Protein AF-A0A966QAL6-F1 (afdb_monomer)

Solvent-accessible surface area (backbone atoms only — not comparable to full-atom values): 12734 Å² total; per-residue (Å²): 108,75,92,36,92,92,51,83,54,100,54,48,65,58,54,42,50,53,53,29,51,51,53,40,50,50,29,51,74,72,75,37,77,49,41,65,70,56,57,40,62,84,68,78,72,94,70,77,60,52,48,69,56,71,49,71,35,80,56,74,73,48,44,88,76,55,81,67,37,60,52,39,38,13,40,34,54,53,75,80,69,52,53,100,78,60,71,93,71,73,46,59,45,38,38,37,36,40,37,37,97,60,35,35,38,39,34,41,34,48,83,54,86,80,58,49,29,40,38,39,44,29,56,34,69,32,31,28,37,40,36,42,34,59,50,92,99,47,67,46,73,46,41,25,42,28,93,78,48,62,64,68,45,81,49,93,71,85,52,47,69,29,69,51,89,31,48,30,37,40,31,48,39,66,76,46,58,60,86,58,74,47,43,56,35,28,31,34,38,37,29,24,44,98,90,38,82,78,46,57,42,49,84,67,40,51,39,66,45,66,46,70,42,93,70,66,87,73,73,88,78,78,132

Secondary structure (DSSP, 8-state):
-TTSTT---TTHHHHHHHHHHHHHHHHHHTT-PPPGGGGS-SS------SBPP-S---PPTTS---TTTTTT-EEEETTTT--TT--S--SEEEEEEEE-SSEEEEEEEESS---SEEEEEEEESS-EEEEEEEETTEEEEEEEE-SSSSS-EEE----EEEEESEEEEEEEGGGGT--STT-EEEEEEEEEETTEEEEEESSSS-EEEE---GGGGSSS---

pLDDT: mean 80.18, std 15.55, range [29.47, 96.69]

Nearest PDB structures (foldseek):
  8g04-assembly1_B  TM=4.720E-01  e=1.910E-01  Homo sapiens
  8g04-assembly1_C  TM=4.605E-01  e=1.997E+00  Homo sapiens
  8vu5-assembly1_C  TM=4.140E-01  e=8.807E-01  Mus musculus
  8u18-assembly1_B  TM=4.084E-01  e=2.624E+00  Mus musculus
  8u18-assembly1_A  TM=4.510E-01  e=4.288E+00  Mus musculus

Radius of gyration: 17.9 Å; Cα contacts (8 Å, |Δi|>4): 432; chains: 1; bounding box: 43×47×50 Å

Sequence (223 aa):
WWYGPDFQTDSDLIFDGLFRGRLQNVYRRLGVTPPAGLSVPICSSEVQLGVLPTRAIEPRLGGTPSFLDWAGAGRYEAWRDQGAMAQGDRRVKNIYYGYGEKDFYFRLDSKELIGDEVIVDFHLPSPVRLRIIREGEGWRVNLEKSKDGVAYEQVDCAAEVAEGKGLQVQLPFSSLGWRREGGEVSFLVRVVRGGAEVERYPERGLIEFSGPVRALDMKNWYI

Structure (mmCIF, N/CA/C/O backbone):
data_AF-A0A966QAL6-F1
#
_entry.id   AF-A0A966QAL6-F1
#
loop_
_atom_site.group_PDB
_atom_site.id
_atom_site.type_symbol
_atom_site.label_atom_id
_atom_site.label_alt_id
_atom_site.label_comp_id
_atom_site.label_asym_id
_atom_site.label_entity_id
_atom_site.label_seq_id
_atom_site.pdbx_PDB_ins_code
_atom_site.Cartn_x
_atom_site.Cartn_y
_atom_site.Cartn_z
_atom_site.occupancy
_atom_site.B_iso_or_equiv
_atom_site.auth_seq_id
_atom_site.auth_comp_id
_atom_site.auth_asym_id
_atom_site.auth_atom_id
_atom_site.pdbx_PDB_model_num
ATOM 1 N N . TRP A 1 1 ? 3.424 -16.930 -29.476 1.00 55.22 1 TRP A N 1
ATOM 2 C CA . TRP A 1 1 ? 2.568 -16.673 -28.292 1.00 55.22 1 TRP A CA 1
ATOM 3 C C . TRP A 1 1 ? 2.205 -15.196 -28.314 1.00 55.22 1 TRP A C 1
ATOM 5 O O . TRP A 1 1 ? 3.000 -14.438 -28.845 1.00 55.22 1 TRP A O 1
ATOM 15 N N . TRP A 1 2 ? 1.035 -14.795 -27.808 1.00 59.22 2 TRP A N 1
ATOM 16 C CA . TRP A 1 2 ? 0.575 -13.396 -27.843 1.00 59.22 2 TRP A CA 1
ATOM 17 C C . TRP A 1 2 ? 1.542 -12.422 -27.144 1.00 59.22 2 TRP A C 1
ATOM 19 O O . TRP A 1 2 ? 1.725 -11.315 -27.612 1.00 59.22 2 TRP A O 1
ATOM 29 N N . TYR A 1 3 ? 2.244 -12.863 -26.094 1.00 62.59 3 TYR A N 1
ATOM 30 C CA . TYR A 1 3 ? 3.319 -12.092 -25.444 1.00 62.59 3 TYR A CA 1
ATOM 31 C C . TYR A 1 3 ? 4.692 -12.231 -26.135 1.00 62.59 3 TYR A C 1
ATOM 33 O O . TYR A 1 3 ? 5.728 -11.934 -25.546 1.00 62.59 3 TYR A O 1
ATOM 41 N N . GLY A 1 4 ? 4.727 -12.772 -27.353 1.00 54.12 4 GLY A N 1
ATOM 42 C CA . GLY A 1 4 ? 5.948 -12.897 -28.142 1.00 54.12 4 GLY A CA 1
ATOM 43 C C . GLY A 1 4 ? 6.331 -11.563 -28.791 1.00 54.12 4 GLY A C 1
ATOM 44 O O . GLY A 1 4 ? 5.447 -10.759 -29.081 1.00 54.12 4 GLY A O 1
ATOM 45 N N . PRO A 1 5 ? 7.625 -11.341 -29.072 1.00 55.34 5 PRO A N 1
ATOM 46 C CA . PRO A 1 5 ? 8.120 -10.085 -29.643 1.00 55.34 5 PRO A CA 1
ATOM 47 C C . PRO A 1 5 ? 7.502 -9.746 -31.011 1.00 55.34 5 PRO A C 1
ATOM 49 O O . PRO A 1 5 ? 7.443 -8.579 -31.377 1.00 55.34 5 PRO A O 1
ATOM 52 N N . ASP A 1 6 ? 6.991 -10.747 -31.732 1.00 56.84 6 ASP A N 1
ATOM 53 C CA . ASP A 1 6 ? 6.405 -10.592 -33.069 1.00 56.84 6 ASP A CA 1
ATOM 54 C C . ASP A 1 6 ? 4.927 -10.140 -33.069 1.00 56.84 6 ASP A C 1
ATOM 56 O O . ASP A 1 6 ? 4.344 -9.966 -34.138 1.00 56.84 6 ASP A O 1
ATOM 60 N N . PHE A 1 7 ? 4.293 -9.983 -31.898 1.00 53.66 7 PHE A N 1
ATOM 61 C CA . PHE A 1 7 ? 2.846 -9.740 -31.770 1.00 53.66 7 PHE A CA 1
ATOM 62 C C . PHE A 1 7 ? 2.506 -8.514 -30.910 1.00 53.66 7 PHE A C 1
ATOM 64 O O . PHE A 1 7 ? 1.581 -8.570 -30.106 1.00 53.66 7 PHE A O 1
ATOM 71 N N . GLN A 1 8 ? 3.235 -7.408 -31.088 1.00 54.19 8 GLN A N 1
ATOM 72 C CA . GLN A 1 8 ? 2.888 -6.140 -30.442 1.00 54.19 8 GLN A CA 1
ATOM 73 C C . GLN A 1 8 ? 1.795 -5.401 -31.221 1.00 54.19 8 GLN A C 1
ATOM 75 O O . GLN A 1 8 ? 1.953 -5.106 -32.408 1.00 54.19 8 GLN A O 1
ATOM 80 N N . THR A 1 9 ? 0.682 -5.099 -30.559 1.00 62.41 9 THR A N 1
ATOM 81 C CA . THR A 1 9 ? -0.445 -4.348 -31.124 1.00 62.41 9 THR A CA 1
ATOM 82 C C . THR A 1 9 ? -0.917 -3.252 -30.170 1.00 62.41 9 THR A C 1
ATOM 84 O O . THR A 1 9 ? -0.793 -3.365 -28.952 1.00 62.41 9 THR A O 1
ATOM 87 N N . ASP A 1 10 ? -1.584 -2.223 -30.698 1.00 57.62 10 ASP A N 1
ATOM 88 C CA . ASP A 1 10 ? -2.186 -1.148 -29.884 1.00 57.62 10 ASP A CA 1
ATOM 89 C C . ASP A 1 10 ? -3.228 -1.657 -28.863 1.00 57.62 10 ASP A C 1
ATOM 91 O O . ASP A 1 10 ? -3.648 -0.937 -27.958 1.00 57.62 10 ASP A O 1
ATOM 95 N N . SER A 1 11 ? -3.674 -2.910 -29.004 1.00 66.75 11 SER A N 1
ATOM 96 C CA . SER A 1 11 ? -4.666 -3.551 -28.137 1.00 66.75 11 SER A CA 1
ATOM 97 C C . SER A 1 11 ? -4.061 -4.455 -27.059 1.00 66.75 11 SER A C 1
ATOM 99 O O . SER A 1 11 ? -4.815 -5.062 -26.294 1.00 66.75 11 SER A O 1
ATOM 101 N N . ASP A 1 12 ? -2.734 -4.549 -26.949 1.00 70.56 12 ASP 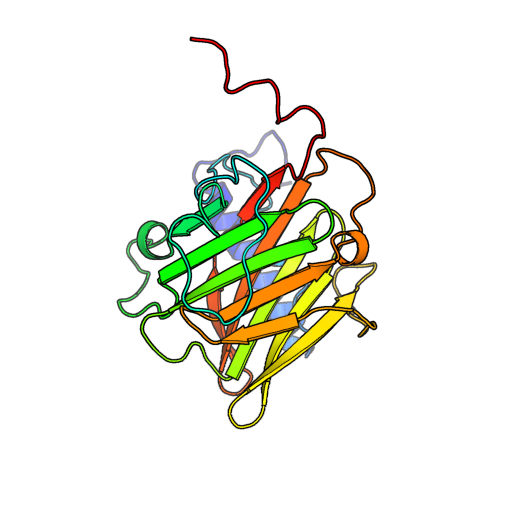A N 1
ATOM 102 C CA . ASP A 1 12 ? -2.061 -5.493 -26.047 1.00 70.56 12 ASP A CA 1
ATOM 103 C C . ASP A 1 12 ? -2.489 -5.329 -24.590 1.00 70.56 12 ASP A C 1
ATOM 105 O O . ASP A 1 12 ? -2.769 -6.318 -23.918 1.00 70.56 12 ASP A O 1
ATOM 109 N N . LEU A 1 13 ? -2.652 -4.088 -24.121 1.00 70.31 13 LEU A N 1
ATOM 110 C CA . LEU A 1 13 ? -3.123 -3.797 -22.763 1.00 70.31 13 LEU A CA 1
ATOM 111 C C . LEU A 1 13 ? -4.564 -4.271 -22.514 1.00 70.31 13 LEU A C 1
ATOM 113 O O . LEU A 1 13 ? -4.905 -4.677 -21.399 1.00 70.31 13 LEU A O 1
ATOM 117 N N . ILE A 1 14 ? -5.426 -4.226 -23.536 1.00 71.81 14 ILE A N 1
ATOM 118 C CA . ILE A 1 14 ? -6.814 -4.698 -23.438 1.00 71.81 14 ILE A CA 1
ATOM 119 C C . ILE A 1 14 ? -6.825 -6.224 -23.356 1.00 71.81 14 ILE A C 1
ATOM 121 O O . ILE A 1 14 ? -7.472 -6.791 -22.472 1.00 71.81 14 ILE A O 1
ATOM 125 N N . PHE A 1 15 ? -6.095 -6.892 -24.249 1.00 77.94 15 PHE A N 1
ATOM 126 C CA . PHE A 1 15 ? -6.014 -8.351 -24.268 1.00 77.94 15 PHE A CA 1
ATOM 127 C C . PHE A 1 15 ? -5.353 -8.909 -23.012 1.00 77.94 15 PHE A C 1
ATOM 129 O O . PHE A 1 15 ? -5.864 -9.867 -22.428 1.00 77.94 15 PHE A O 1
ATOM 136 N N . ASP A 1 16 ? -4.288 -8.266 -22.548 1.00 81.19 16 ASP A N 1
ATOM 137 C CA . ASP A 1 16 ? -3.632 -8.577 -21.289 1.00 81.19 16 ASP A CA 1
ATOM 138 C C . ASP A 1 16 ? -4.603 -8.460 -20.100 1.00 81.19 16 ASP A C 1
ATOM 140 O O . ASP A 1 16 ? -4.739 -9.393 -19.304 1.00 81.19 16 ASP A O 1
ATOM 144 N N . GLY A 1 17 ? -5.362 -7.361 -20.020 1.00 79.94 17 GLY A N 1
ATOM 145 C CA . GLY A 1 17 ? -6.395 -7.178 -19.000 1.00 79.94 17 GLY A CA 1
ATOM 146 C C . GLY A 1 17 ? -7.476 -8.262 -19.032 1.00 79.94 17 GLY A C 1
ATOM 147 O O . GLY A 1 17 ? -7.846 -8.799 -17.985 1.00 79.94 17 GLY A O 1
ATOM 148 N N . LEU A 1 18 ? -7.958 -8.636 -20.223 1.00 83.75 18 LEU A N 1
ATOM 149 C CA . LEU A 1 18 ? -8.952 -9.702 -20.391 1.00 83.75 18 LEU A CA 1
ATOM 150 C C . LEU A 1 18 ? -8.407 -11.071 -19.973 1.00 83.75 18 LEU A C 1
ATOM 152 O O . LEU A 1 18 ? -9.101 -11.828 -19.289 1.00 83.75 18 LEU A O 1
ATOM 156 N N . PHE A 1 19 ? -7.178 -11.396 -20.369 1.00 86.19 19 PHE A N 1
ATOM 157 C CA . PHE A 1 19 ? -6.518 -12.648 -20.015 1.00 86.19 19 PHE A CA 1
ATOM 158 C C . PHE A 1 19 ? -6.362 -12.776 -18.499 1.00 86.19 19 PHE A C 1
ATOM 160 O O . PHE A 1 19 ? -6.827 -13.745 -17.891 1.00 86.19 19 PHE A O 1
ATOM 167 N N . ARG A 1 20 ? -5.797 -11.745 -17.872 1.00 89.38 20 ARG A N 1
ATOM 168 C CA . ARG A 1 20 ? -5.616 -11.686 -16.424 1.00 89.38 20 ARG A CA 1
ATOM 169 C C . ARG A 1 20 ? -6.937 -11.720 -15.664 1.00 89.38 20 ARG A C 1
ATOM 171 O O . ARG A 1 20 ? -7.061 -12.470 -14.699 1.00 89.38 20 ARG A O 1
ATOM 178 N N . GLY A 1 21 ? -7.954 -10.993 -16.129 1.00 85.88 21 GLY A N 1
ATOM 179 C CA . GLY A 1 21 ? -9.296 -11.019 -15.541 1.00 85.88 21 GLY A CA 1
ATOM 180 C C . GLY A 1 21 ? -9.928 -12.415 -15.565 1.00 85.88 21 GLY A C 1
ATOM 181 O O . GLY A 1 21 ? -10.544 -12.837 -14.584 1.00 85.88 21 GLY A O 1
ATOM 182 N N . ARG A 1 22 ? -9.723 -13.185 -16.644 1.00 89.50 22 ARG A N 1
ATOM 183 C CA . ARG A 1 22 ? -10.159 -14.590 -16.712 1.00 89.50 22 ARG A CA 1
ATOM 184 C C . ARG A 1 22 ? -9.441 -15.456 -15.683 1.00 89.50 22 ARG A C 1
ATOM 186 O O . ARG A 1 22 ? -10.117 -16.208 -14.986 1.00 89.50 22 ARG A O 1
ATOM 193 N N . LEU A 1 23 ? -8.121 -15.321 -15.542 1.00 89.19 23 LEU A N 1
ATOM 194 C CA . LEU A 1 23 ? -7.363 -16.055 -14.524 1.00 89.19 23 LEU A CA 1
ATOM 195 C C . LEU A 1 23 ? -7.858 -15.720 -13.116 1.00 89.19 23 LEU A C 1
ATOM 197 O O . LEU A 1 23 ? -8.181 -16.631 -12.359 1.00 89.19 23 LEU A O 1
ATOM 201 N N . GLN A 1 24 ? -8.028 -14.436 -12.787 1.00 86.75 24 GLN A N 1
ATOM 202 C CA . GLN A 1 24 ? -8.586 -14.033 -11.493 1.00 86.75 24 GLN A CA 1
ATOM 203 C C . GLN A 1 24 ? -9.958 -14.672 -11.237 1.00 86.75 24 GLN A C 1
ATOM 205 O O . GLN A 1 24 ? -10.222 -15.160 -10.141 1.00 86.75 24 GLN A O 1
ATOM 210 N N . ASN A 1 25 ? -10.830 -14.720 -12.247 1.00 88.00 25 ASN A N 1
ATOM 211 C CA . ASN A 1 25 ? -12.142 -15.352 -12.118 1.00 88.00 25 ASN A CA 1
ATOM 212 C C . ASN A 1 25 ? -12.060 -16.867 -11.885 1.00 88.00 25 ASN A C 1
ATOM 214 O O . ASN A 1 25 ? -12.907 -17.399 -11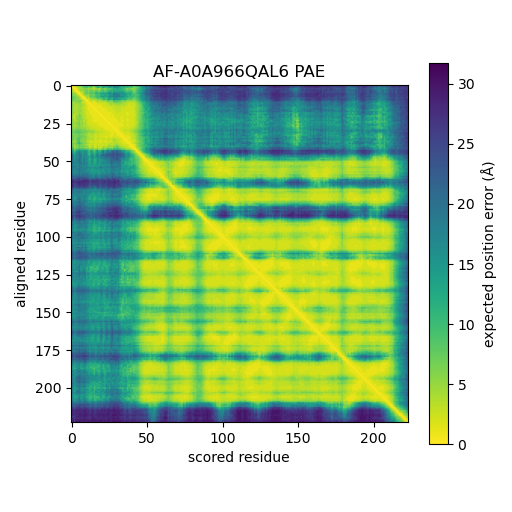.170 1.00 88.00 25 ASN A O 1
ATOM 218 N N . VAL A 1 26 ? -11.055 -17.558 -12.433 1.00 92.19 26 VAL A N 1
ATOM 219 C CA . VAL A 1 26 ? -10.804 -18.976 -12.127 1.00 92.19 26 VAL A CA 1
ATOM 220 C C . VAL A 1 26 ? -10.455 -19.146 -10.648 1.00 92.19 26 VAL A C 1
ATOM 222 O O . VAL A 1 26 ? -11.108 -19.941 -9.979 1.00 92.19 26 VAL A O 1
ATOM 225 N N . TYR A 1 27 ? -9.519 -18.356 -10.108 1.00 89.69 27 TYR A N 1
ATOM 226 C CA . TYR A 1 27 ? -9.174 -18.401 -8.677 1.00 89.69 27 TYR A CA 1
ATOM 227 C C . TYR A 1 27 ? -10.392 -18.134 -7.784 1.00 89.69 27 TYR A C 1
ATOM 229 O O . TYR A 1 27 ? -10.690 -18.936 -6.900 1.00 89.69 27 TYR A O 1
ATOM 237 N N . ARG A 1 28 ? -11.168 -17.079 -8.084 1.00 87.50 28 ARG A N 1
ATOM 238 C CA . ARG A 1 28 ? 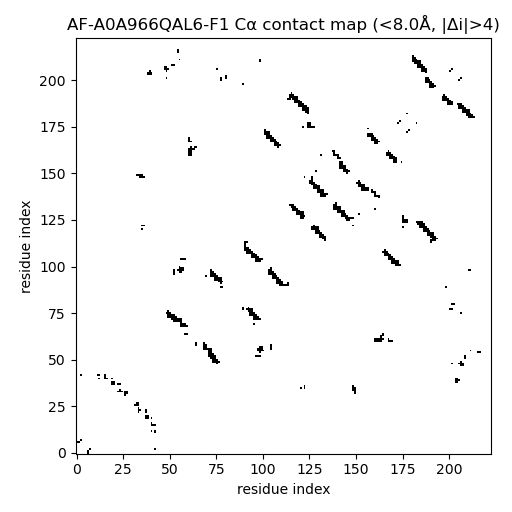-12.400 -16.758 -7.340 1.00 87.50 28 ARG A CA 1
ATOM 239 C C . ARG A 1 28 ? -13.406 -17.913 -7.365 1.00 87.50 28 ARG A C 1
ATOM 241 O O . ARG A 1 28 ? -14.001 -18.215 -6.337 1.00 87.50 28 ARG A O 1
ATOM 248 N N . ARG A 1 29 ? -13.584 -18.585 -8.511 1.00 90.31 29 ARG A N 1
ATOM 249 C CA . ARG A 1 29 ? -14.471 -19.761 -8.636 1.00 90.31 29 ARG A CA 1
ATOM 250 C C . ARG A 1 29 ? -13.980 -20.973 -7.848 1.00 90.31 29 ARG A C 1
ATOM 252 O O . ARG A 1 29 ? -14.803 -21.780 -7.433 1.00 90.31 29 ARG A O 1
ATOM 259 N N . LEU A 1 30 ? -12.673 -21.091 -7.638 1.00 90.25 30 LEU A N 1
ATOM 260 C CA . LEU A 1 30 ? -12.070 -22.112 -6.780 1.00 90.25 30 LEU A CA 1
ATOM 261 C C . LEU A 1 30 ? -12.121 -21.740 -5.287 1.00 90.25 30 LEU A C 1
ATOM 263 O O . LEU A 1 30 ? -11.618 -22.496 -4.463 1.00 90.25 30 LEU A O 1
ATOM 267 N N . GLY A 1 31 ? -12.708 -20.592 -4.926 1.00 83.12 31 GLY A N 1
ATOM 268 C CA . GLY A 1 31 ? -12.762 -20.110 -3.544 1.00 83.12 31 GLY A CA 1
ATOM 269 C C . GLY A 1 31 ? -11.421 -19.592 -3.018 1.00 83.12 31 GLY A C 1
ATOM 270 O O . GLY A 1 31 ? -11.266 -19.418 -1.814 1.00 83.12 31 GLY A O 1
ATOM 271 N N . VAL A 1 32 ? -10.451 -19.345 -3.903 1.00 84.25 32 VAL A N 1
ATOM 272 C CA . VAL A 1 32 ? -9.114 -18.862 -3.546 1.00 84.25 32 VAL A CA 1
ATOM 273 C C . VAL A 1 32 ? -8.979 -17.401 -3.964 1.00 84.25 32 VAL A C 1
ATOM 275 O O . VAL A 1 32 ? -9.382 -17.010 -5.063 1.00 84.25 32 VAL A O 1
ATOM 278 N N . THR A 1 33 ? -8.388 -16.576 -3.102 1.00 76.94 33 THR A N 1
ATOM 279 C CA . THR A 1 33 ? -8.049 -15.192 -3.452 1.00 76.94 33 THR A CA 1
ATOM 280 C C . THR A 1 33 ? -7.076 -15.193 -4.635 1.00 76.94 33 THR A C 1
ATOM 282 O O . THR A 1 33 ? -6.027 -15.832 -4.542 1.00 76.94 33 THR A O 1
ATOM 285 N N . PRO A 1 34 ? -7.380 -14.497 -5.747 1.00 81.88 34 PRO A N 1
ATOM 286 C CA . PRO A 1 34 ? -6.465 -14.422 -6.877 1.00 81.88 34 PRO A CA 1
ATOM 287 C C . PRO A 1 34 ? -5.077 -13.919 -6.459 1.00 81.88 34 PRO A C 1
ATOM 289 O O . PRO A 1 34 ? -5.004 -12.960 -5.682 1.00 81.88 34 PRO A O 1
ATOM 292 N N . PRO A 1 35 ? -3.989 -14.499 -6.999 1.00 80.88 35 PRO A N 1
ATOM 293 C CA . PRO A 1 35 ? -2.646 -13.980 -6.792 1.00 80.88 35 PRO A CA 1
ATOM 294 C C . PRO A 1 35 ? -2.590 -12.509 -7.195 1.00 80.88 35 PRO A C 1
ATOM 296 O O . PRO A 1 35 ? -3.062 -12.136 -8.276 1.00 80.88 35 PRO A O 1
ATOM 299 N N . ALA A 1 36 ? -2.005 -11.669 -6.341 1.00 72.12 36 ALA A N 1
ATOM 300 C CA . ALA A 1 36 ? -2.023 -10.222 -6.537 1.00 72.12 36 ALA A CA 1
ATOM 301 C C . ALA A 1 36 ? -1.364 -9.811 -7.873 1.00 72.12 36 ALA A C 1
ATOM 303 O O . ALA A 1 36 ? -1.881 -8.926 -8.565 1.00 72.12 36 ALA A O 1
ATOM 304 N N . GLY A 1 37 ? -0.343 -10.567 -8.306 1.00 74.50 37 GLY A N 1
ATOM 305 C CA . GLY A 1 37 ? 0.357 -10.394 -9.583 1.00 74.50 37 GLY A CA 1
ATOM 306 C C . GLY A 1 37 ? -0.540 -10.482 -10.823 1.00 74.50 37 GLY A C 1
ATOM 307 O O . GLY A 1 37 ? -0.264 -9.822 -11.817 1.00 74.50 37 GLY A O 1
ATOM 308 N N . LEU A 1 38 ? -1.684 -11.179 -10.764 1.00 81.44 38 LEU A N 1
ATOM 309 C CA . LEU A 1 38 ? -2.659 -11.175 -11.867 1.00 81.44 38 LEU A CA 1
ATOM 310 C C . LEU A 1 38 ? -3.321 -9.811 -12.073 1.00 81.44 38 LEU A C 1
ATOM 312 O O . LEU A 1 38 ? -4.071 -9.608 -13.022 1.00 81.44 38 LEU A O 1
ATOM 316 N N . SER A 1 39 ? -3.119 -8.861 -11.178 1.00 74.12 39 SER A N 1
ATOM 317 C CA . SER A 1 39 ? -3.662 -7.517 -11.333 1.00 74.12 39 SER A CA 1
ATOM 318 C C . SER A 1 39 ? -2.700 -6.562 -12.045 1.00 74.12 39 SER A C 1
ATOM 320 O O . SER A 1 39 ? -3.097 -5.453 -12.403 1.00 74.12 39 SER A O 1
ATOM 322 N N . VAL A 1 40 ? -1.467 -7.007 -12.279 1.00 71.94 40 VAL A N 1
ATOM 323 C CA . VAL A 1 40 ? -0.392 -6.249 -12.920 1.00 71.94 40 VAL A CA 1
ATOM 324 C C . VAL A 1 40 ? -0.385 -6.572 -14.410 1.00 71.94 40 VAL A C 1
ATOM 326 O O . VAL A 1 40 ? -0.417 -7.757 -14.749 1.00 71.94 40 VAL A O 1
ATOM 329 N N . PRO A 1 41 ? -0.384 -5.572 -15.308 1.00 69.50 41 PRO A N 1
ATOM 330 C CA . PRO A 1 41 ? -0.235 -5.834 -16.727 1.00 69.50 41 PRO A CA 1
ATOM 331 C C . PRO A 1 41 ? 1.053 -6.587 -17.043 1.00 69.50 41 PRO A C 1
ATOM 333 O O . PRO A 1 41 ? 2.107 -6.237 -16.524 1.00 69.50 41 PRO A O 1
ATOM 336 N N . ILE A 1 42 ? 0.974 -7.611 -17.895 1.00 72.44 42 ILE A N 1
ATOM 337 C CA . ILE A 1 42 ? 2.170 -8.338 -18.349 1.00 72.44 42 ILE A CA 1
ATOM 338 C C . ILE A 1 42 ? 2.908 -7.515 -19.416 1.00 72.44 42 ILE A C 1
ATOM 340 O O . ILE A 1 42 ? 4.135 -7.506 -19.452 1.00 72.44 42 ILE A O 1
ATOM 344 N N . CYS A 1 43 ? 2.169 -6.781 -20.253 1.00 63.09 43 CYS A N 1
ATOM 345 C CA . CYS A 1 43 ? 2.729 -5.786 -21.164 1.00 63.09 43 CYS A CA 1
ATOM 346 C C . CYS A 1 43 ? 2.860 -4.448 -20.418 1.00 63.09 43 CYS A C 1
ATOM 348 O O . CYS A 1 43 ? 1.854 -3.791 -20.148 1.00 63.09 43 CYS A O 1
ATOM 350 N N . SER A 1 44 ? 4.079 -4.044 -20.059 1.00 53.84 44 SER A N 1
ATOM 351 C CA . SER A 1 44 ? 4.335 -2.758 -19.406 1.00 53.84 44 SER A CA 1
ATOM 352 C C . SER A 1 44 ? 4.343 -1.625 -20.434 1.00 53.84 44 SER A C 1
ATOM 354 O O . SER A 1 44 ? 5.266 -1.518 -21.237 1.00 53.84 44 SER A O 1
ATOM 356 N N . SER A 1 45 ? 3.352 -0.737 -20.392 1.00 45.53 45 SER A N 1
ATOM 357 C CA . SER A 1 45 ? 3.589 0.647 -20.809 1.00 45.53 45 SER A CA 1
ATOM 358 C C . SER A 1 45 ? 4.297 1.352 -19.650 1.00 45.53 45 SER A C 1
ATOM 360 O O . SER A 1 45 ? 3.772 1.298 -18.539 1.00 45.53 45 SER A O 1
ATOM 362 N N . GLU A 1 46 ? 5.444 1.995 -19.891 1.00 50.09 46 GLU A N 1
ATOM 363 C CA . GLU A 1 46 ? 6.244 2.784 -18.926 1.00 50.09 46 GLU A CA 1
ATOM 364 C C . GLU A 1 46 ? 5.502 4.041 -18.415 1.00 50.09 46 GLU A C 1
ATOM 366 O O . GLU A 1 46 ? 6.006 5.162 -18.451 1.00 50.09 46 GLU A O 1
ATOM 371 N N . VAL A 1 47 ? 4.255 3.906 -17.971 1.00 56.97 47 VAL A N 1
ATOM 372 C CA . VAL A 1 47 ? 3.512 5.014 -17.381 1.00 56.97 47 VAL A CA 1
ATOM 373 C C . VAL A 1 47 ? 3.804 5.003 -15.893 1.00 56.97 47 VAL A C 1
ATOM 375 O O . VAL A 1 47 ? 3.275 4.185 -15.148 1.00 56.97 47 VAL A O 1
ATOM 378 N N . GLN A 1 48 ? 4.662 5.920 -15.462 1.00 64.50 48 GLN A N 1
ATOM 379 C CA . GLN A 1 48 ? 4.941 6.134 -14.051 1.00 64.50 48 GLN A CA 1
ATOM 380 C C . GLN A 1 48 ? 3.672 6.585 -13.313 1.00 64.50 48 GLN A C 1
ATOM 382 O O . GLN A 1 48 ? 3.145 7.678 -13.541 1.00 64.50 48 GLN A O 1
ATOM 387 N N . LEU A 1 49 ? 3.173 5.729 -12.418 1.00 74.00 49 LEU A N 1
ATOM 388 C CA . LEU A 1 49 ? 1.936 5.965 -11.676 1.00 74.00 49 LEU A CA 1
ATOM 389 C C . LEU A 1 49 ? 2.214 6.757 -10.391 1.00 74.00 49 LEU A C 1
ATOM 391 O O . LEU A 1 49 ? 2.531 6.208 -9.337 1.00 74.00 49 LEU A O 1
ATOM 395 N N . GLY A 1 50 ? 2.037 8.077 -10.478 1.00 80.94 50 GLY A N 1
ATOM 396 C CA . GLY A 1 50 ? 2.184 9.009 -9.358 1.00 80.94 50 GLY A CA 1
ATOM 397 C C . GLY A 1 50 ? 3.542 9.713 -9.305 1.00 80.94 50 GLY A C 1
ATOM 398 O O . GLY A 1 50 ? 4.391 9.565 -10.177 1.00 80.94 50 GLY A O 1
ATOM 399 N N . VAL A 1 51 ? 3.720 10.539 -8.277 1.00 88.12 51 VAL A N 1
ATOM 400 C CA . VAL A 1 51 ? 4.962 11.259 -7.973 1.00 88.12 51 VAL A CA 1
ATOM 401 C C . VAL A 1 51 ? 5.836 10.378 -7.088 1.00 88.12 51 VAL A C 1
ATOM 403 O O . VAL A 1 51 ? 5.343 9.848 -6.093 1.00 88.12 51 VAL A O 1
ATOM 406 N N . LEU A 1 52 ? 7.120 10.257 -7.422 1.00 88.75 52 LEU A N 1
ATOM 407 C CA . LEU A 1 52 ? 8.076 9.474 -6.642 1.00 88.75 52 LEU A CA 1
ATOM 408 C C . LEU A 1 52 ? 8.493 10.162 -5.330 1.00 88.75 52 LEU A C 1
ATOM 410 O O . LEU A 1 52 ? 8.524 11.395 -5.274 1.00 88.75 52 LEU A O 1
ATOM 414 N N . PRO A 1 53 ? 8.881 9.389 -4.298 1.00 88.94 53 PRO A N 1
ATOM 415 C CA . PRO A 1 53 ? 9.583 9.926 -3.139 1.00 88.94 53 PRO A CA 1
ATOM 416 C C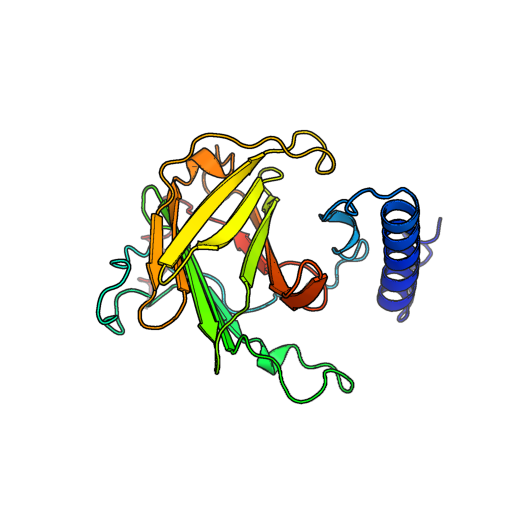 . PRO A 1 53 ? 10.911 10.567 -3.560 1.00 88.94 53 PRO A C 1
ATOM 418 O O . PRO A 1 53 ? 11.645 10.006 -4.372 1.00 88.94 53 PRO A O 1
ATOM 421 N N . THR A 1 54 ? 11.229 11.735 -3.005 1.00 87.69 54 THR A N 1
ATOM 422 C CA . THR A 1 54 ? 12.431 12.512 -3.363 1.00 87.69 54 THR A CA 1
ATOM 423 C C . THR A 1 54 ? 13.479 12.574 -2.258 1.00 87.69 54 THR A C 1
ATOM 425 O O . THR A 1 54 ? 14.626 12.922 -2.531 1.00 87.69 54 THR A O 1
ATOM 428 N N . ARG A 1 55 ? 13.104 12.255 -1.016 1.00 85.56 55 ARG A N 1
ATOM 429 C CA . ARG A 1 55 ? 13.996 12.195 0.150 1.00 85.56 55 ARG A CA 1
ATOM 430 C C . ARG A 1 55 ? 13.408 11.288 1.227 1.00 85.56 55 ARG A C 1
ATOM 432 O O . ARG A 1 55 ? 12.227 10.944 1.166 1.00 85.56 55 ARG A O 1
ATOM 439 N N . ALA A 1 56 ? 14.221 10.958 2.227 1.00 87.44 56 ALA A N 1
ATOM 440 C CA . ALA A 1 56 ? 13.737 10.258 3.405 1.00 87.44 56 ALA A CA 1
ATOM 441 C C . ALA A 1 56 ? 12.736 11.116 4.207 1.00 87.44 56 ALA A C 1
ATOM 443 O O . ALA A 1 56 ? 12.852 12.347 4.262 1.00 87.44 56 ALA A O 1
ATOM 444 N N . ILE A 1 57 ? 11.756 10.457 4.822 1.00 89.62 57 ILE A N 1
ATOM 445 C CA . ILE A 1 57 ? 10.714 11.060 5.658 1.00 89.62 57 ILE A CA 1
ATOM 446 C C . ILE A 1 57 ? 10.625 10.338 7.005 1.00 89.62 57 ILE A C 1
ATOM 448 O O . ILE A 1 57 ? 10.796 9.126 7.066 1.00 89.62 57 ILE A O 1
ATOM 452 N N . GLU A 1 58 ? 10.310 11.080 8.066 1.00 90.00 58 GLU A N 1
ATOM 453 C CA . GLU A 1 58 ? 10.052 10.534 9.408 1.00 90.00 58 GLU A CA 1
ATOM 454 C C . GLU A 1 58 ? 8.815 11.209 10.023 1.00 90.00 58 GLU A C 1
ATOM 456 O O . GLU A 1 58 ? 8.921 12.026 10.946 1.00 90.00 58 GLU A O 1
ATOM 461 N N . PRO A 1 59 ? 7.618 10.958 9.462 1.00 90.44 59 PRO A N 1
ATOM 462 C CA . PRO A 1 59 ? 6.397 11.560 9.965 1.00 90.44 59 PRO A CA 1
ATOM 463 C C . PRO A 1 59 ? 6.032 10.990 11.338 1.00 90.44 59 PRO A C 1
ATOM 465 O O . PRO A 1 59 ? 6.137 9.789 11.583 1.00 90.44 59 PRO A O 1
ATOM 468 N N . ARG A 1 60 ? 5.513 11.843 12.225 1.00 88.06 60 ARG A N 1
ATOM 469 C CA . ARG A 1 60 ? 4.887 11.385 13.472 1.00 88.06 60 ARG A CA 1
ATOM 470 C C . ARG A 1 60 ? 3.478 10.881 13.176 1.00 88.06 60 ARG A C 1
ATOM 472 O O . ARG A 1 60 ? 2.661 11.639 12.653 1.00 88.06 60 ARG A O 1
ATOM 479 N N . LEU A 1 61 ? 3.189 9.630 13.531 1.00 88.56 61 LEU A N 1
ATOM 480 C CA . LEU A 1 61 ? 1.856 9.055 13.360 1.00 88.56 61 LEU A CA 1
ATOM 481 C C . LEU A 1 61 ? 0.818 9.741 14.262 1.00 88.56 61 LEU A C 1
ATOM 483 O O . LEU A 1 61 ? 1.113 10.121 15.395 1.00 88.56 61 LEU A O 1
ATOM 487 N N . GLY A 1 62 ? -0.410 9.897 13.757 1.00 79.06 62 GLY A N 1
ATOM 488 C CA . GLY A 1 62 ? -1.602 10.269 14.541 1.00 79.06 62 GLY A CA 1
ATOM 489 C C . GLY A 1 62 ? -1.675 11.722 15.027 1.00 79.06 62 GLY A C 1
ATOM 490 O O . GLY A 1 62 ? -2.734 12.172 15.456 1.00 79.06 62 GLY A O 1
ATOM 491 N N . GLY A 1 63 ? -0.581 12.479 14.943 1.00 72.62 63 GLY A N 1
ATOM 492 C CA . GLY A 1 63 ? -0.547 13.893 15.314 1.00 72.62 63 GLY A CA 1
ATOM 493 C C . GLY A 1 63 ? -1.167 14.819 14.262 1.00 72.62 63 GLY A C 1
ATOM 494 O O . GLY A 1 63 ? -1.456 14.421 13.131 1.00 72.62 63 GLY A O 1
ATOM 495 N N . THR A 1 64 ? -1.322 16.100 14.620 1.00 66.75 64 THR A N 1
ATOM 496 C CA . THR A 1 64 ? -1.589 17.168 13.646 1.00 66.75 64 THR A CA 1
ATOM 497 C C . THR A 1 64 ? -0.423 17.203 12.657 1.00 66.75 64 THR A C 1
ATOM 499 O O . THR A 1 64 ? 0.681 17.566 13.065 1.00 66.75 64 THR A O 1
ATOM 502 N N . PRO A 1 65 ? -0.621 16.837 11.379 1.00 59.31 65 PRO A N 1
ATOM 503 C CA . PRO A 1 65 ? 0.488 16.735 10.449 1.00 59.31 65 PRO A CA 1
ATOM 504 C C . PRO A 1 65 ? 1.047 18.127 10.209 1.00 59.31 65 PRO A C 1
ATOM 506 O O . PRO A 1 65 ? 0.318 19.021 9.759 1.00 59.31 65 PRO A O 1
ATOM 509 N N . SER A 1 66 ? 2.339 18.309 10.453 1.00 63.16 66 SER A N 1
ATOM 510 C CA . SER A 1 66 ? 3.016 19.452 9.870 1.00 63.16 66 SER A CA 1
ATOM 511 C C . SER A 1 66 ? 3.087 19.216 8.356 1.00 63.16 66 SER A C 1
ATOM 513 O O . SER A 1 66 ? 3.225 18.083 7.886 1.00 63.16 66 SER A O 1
ATOM 515 N N . PHE A 1 67 ? 2.980 20.276 7.552 1.00 61.53 67 PHE A N 1
ATOM 516 C CA . PHE A 1 67 ? 3.186 20.162 6.102 1.00 61.53 67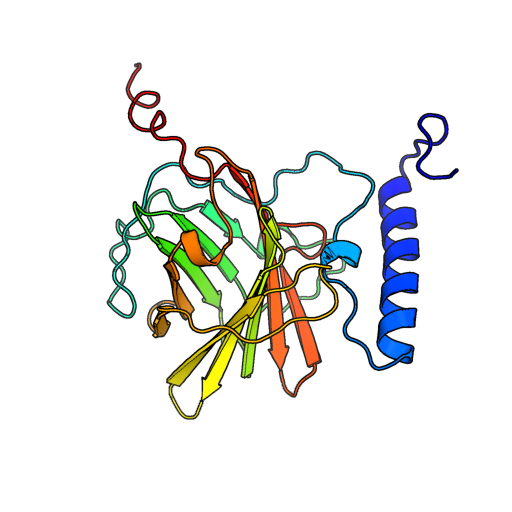 PHE A CA 1
ATOM 517 C C . PHE A 1 67 ? 4.551 19.524 5.762 1.00 61.53 67 PHE A C 1
ATOM 519 O O . PHE A 1 67 ? 4.697 18.890 4.719 1.00 61.53 67 PHE A O 1
ATOM 526 N N . LEU A 1 68 ? 5.531 19.655 6.662 1.00 70.38 68 LEU A N 1
ATOM 527 C CA . LEU A 1 68 ? 6.903 19.195 6.480 1.00 70.38 68 LEU A CA 1
ATOM 528 C C . LEU A 1 68 ? 7.072 17.684 6.688 1.00 70.38 68 LEU A C 1
ATOM 530 O O . LEU A 1 68 ? 7.979 17.106 6.090 1.00 70.38 68 LEU A O 1
ATOM 534 N N . ASP A 1 69 ? 6.195 17.040 7.464 1.00 82.81 69 ASP A N 1
ATOM 535 C CA . ASP A 1 69 ? 6.350 15.633 7.876 1.00 82.81 69 ASP A CA 1
ATOM 536 C C . ASP A 1 69 ? 6.303 14.668 6.682 1.00 82.81 69 ASP A C 1
ATOM 538 O O . ASP A 1 69 ? 6.989 13.652 6.650 1.00 82.81 69 ASP A O 1
ATOM 542 N N . TRP A 1 70 ? 5.508 15.020 5.670 1.00 89.44 70 TRP A N 1
ATOM 543 C CA . TRP A 1 70 ? 5.344 14.252 4.432 1.00 89.44 70 TRP A CA 1
ATOM 544 C C . TRP A 1 70 ? 5.959 14.962 3.220 1.00 89.44 70 TRP A C 1
ATOM 546 O O . TRP A 1 70 ? 5.732 14.559 2.078 1.00 89.44 70 TRP A O 1
ATOM 556 N N . ALA A 1 71 ? 6.712 16.045 3.433 1.00 87.94 71 ALA A N 1
ATOM 557 C CA . ALA A 1 71 ? 7.351 16.759 2.337 1.00 87.94 71 ALA A CA 1
ATOM 558 C C . ALA A 1 71 ? 8.446 15.876 1.725 1.00 87.94 71 ALA A C 1
ATOM 560 O O . ALA A 1 71 ? 9.377 15.476 2.416 1.00 87.94 71 ALA A O 1
ATOM 561 N N . GLY A 1 72 ? 8.349 15.587 0.428 1.00 87.81 72 GLY A N 1
ATOM 562 C CA . GLY A 1 72 ? 9.251 14.661 -0.265 1.00 87.81 72 GLY A CA 1
ATOM 563 C C . GLY A 1 72 ? 8.813 13.194 -0.240 1.00 87.81 72 GLY A C 1
ATOM 564 O O . GLY A 1 72 ? 9.500 12.356 -0.817 1.00 87.81 72 GLY A O 1
ATOM 565 N N . ALA A 1 73 ? 7.658 12.888 0.360 1.00 92.19 73 ALA A N 1
ATOM 566 C CA . ALA A 1 73 ? 6.983 11.615 0.145 1.00 92.19 73 ALA A CA 1
ATOM 567 C C . ALA A 1 73 ? 6.547 11.474 -1.321 1.00 92.19 73 ALA A C 1
ATOM 569 O O . ALA A 1 73 ? 6.173 12.456 -1.971 1.00 92.19 73 ALA A O 1
ATOM 570 N N . GLY A 1 74 ? 6.517 10.236 -1.801 1.00 93.25 74 GLY A N 1
ATOM 571 C CA . GLY A 1 74 ? 5.801 9.889 -3.014 1.00 93.25 74 GLY A CA 1
ATOM 572 C C . GLY A 1 74 ? 4.307 10.122 -2.827 1.00 93.25 74 GLY A C 1
ATOM 573 O O . GLY A 1 74 ? 3.775 10.060 -1.711 1.00 93.25 74 GLY A O 1
ATOM 574 N N . ARG A 1 75 ? 3.621 10.432 -3.924 1.00 93.69 75 ARG A N 1
ATOM 575 C CA . ARG A 1 75 ? 2.193 10.738 -3.915 1.00 93.69 75 ARG A CA 1
ATOM 576 C C . ARG A 1 75 ? 1.505 10.187 -5.145 1.00 93.69 75 ARG A C 1
ATOM 578 O O . ARG A 1 75 ? 1.803 10.577 -6.268 1.00 93.69 75 ARG A O 1
ATOM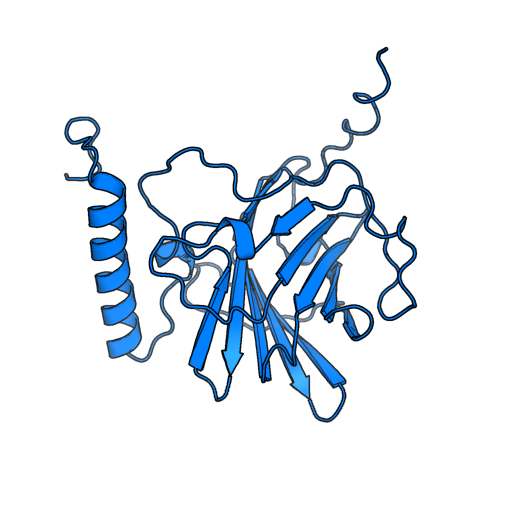 585 N N . TYR A 1 76 ? 0.497 9.371 -4.914 1.00 92.19 76 TYR A N 1
ATOM 586 C CA . TYR A 1 76 ? -0.442 8.935 -5.926 1.00 92.19 76 TYR A CA 1
ATOM 587 C C . TYR A 1 76 ? -1.778 9.661 -5.743 1.00 92.19 76 TYR A C 1
ATOM 589 O O . TYR A 1 76 ? -2.357 9.652 -4.656 1.00 92.19 76 TYR A O 1
ATOM 597 N N . GLU A 1 77 ? -2.258 10.314 -6.800 1.00 89.38 77 GLU A N 1
ATOM 598 C CA . GLU A 1 77 ? -3.509 11.075 -6.799 1.00 89.38 77 GLU A CA 1
ATOM 599 C C . GLU A 1 77 ? -4.597 10.277 -7.523 1.00 89.38 77 GLU A C 1
ATOM 601 O O . GLU A 1 77 ? -4.596 10.173 -8.749 1.00 89.38 77 GLU A O 1
ATOM 606 N N . ALA A 1 78 ? -5.559 9.744 -6.770 1.00 84.75 78 ALA A N 1
ATOM 607 C CA . ALA A 1 78 ? -6.575 8.824 -7.282 1.00 84.75 78 ALA A CA 1
ATOM 608 C C . ALA A 1 78 ? -7.498 9.431 -8.355 1.00 84.75 78 ALA A C 1
ATOM 610 O O . ALA A 1 78 ? -8.116 8.693 -9.123 1.00 84.75 78 ALA A O 1
ATOM 611 N N . TRP A 1 79 ? -7.599 10.765 -8.410 1.00 75.12 79 TRP A N 1
ATOM 612 C CA . TRP A 1 79 ? -8.392 11.486 -9.408 1.00 75.12 79 TRP A CA 1
ATOM 613 C C . TRP A 1 79 ? -7.742 11.509 -10.799 1.00 75.12 79 TRP A C 1
ATOM 615 O O . TRP A 1 79 ? -8.457 11.625 -11.788 1.00 75.12 79 TRP A O 1
ATOM 625 N N . ARG A 1 80 ? -6.408 11.385 -10.892 1.00 69.50 80 ARG A N 1
ATOM 626 C CA . ARG A 1 80 ? -5.683 11.392 -12.178 1.00 69.50 80 ARG A CA 1
ATOM 627 C C . ARG A 1 80 ? -5.801 10.075 -12.940 1.00 69.50 80 ARG A C 1
ATOM 629 O O . ARG A 1 80 ? -5.589 10.047 -14.142 1.00 69.50 80 ARG A O 1
ATOM 636 N N . ASP A 1 81 ? -6.151 9.012 -12.230 1.00 61.34 81 ASP A N 1
ATOM 637 C CA . ASP A 1 81 ? -6.330 7.651 -12.743 1.00 61.34 81 ASP A CA 1
ATOM 638 C C . ASP A 1 81 ? -7.790 7.367 -13.139 1.00 61.34 81 ASP A C 1
ATOM 640 O O . ASP A 1 81 ? -8.228 6.224 -13.204 1.00 61.34 81 ASP A O 1
ATOM 644 N N . GLN A 1 82 ? -8.591 8.413 -13.364 1.00 58.62 82 GLN A N 1
ATOM 645 C CA . GLN A 1 82 ? -9.958 8.250 -13.843 1.00 58.62 82 GLN A CA 1
ATOM 646 C C . GLN A 1 82 ? -9.945 8.016 -15.355 1.00 58.62 82 GLN A C 1
ATOM 648 O O . GLN A 1 82 ? -9.876 8.954 -16.149 1.00 58.62 82 GLN A O 1
ATOM 653 N N . GLY A 1 83 ? -10.048 6.752 -15.769 1.00 54.12 83 GLY A N 1
ATOM 654 C CA . GLY A 1 83 ? -10.517 6.447 -17.119 1.00 54.12 83 GLY A CA 1
ATOM 655 C C . GLY A 1 83 ? -11.927 7.018 -17.338 1.00 54.12 83 GLY A C 1
ATOM 656 O O . GLY A 1 83 ? -12.663 7.254 -16.383 1.00 54.12 83 GLY A O 1
ATOM 657 N N . ALA A 1 84 ? -12.353 7.186 -18.593 1.00 46.28 84 ALA A N 1
ATOM 658 C CA . ALA A 1 84 ? -13.661 7.768 -18.942 1.00 46.28 84 ALA A CA 1
ATOM 659 C C . ALA A 1 84 ? -14.891 7.048 -18.329 1.00 46.28 84 ALA A C 1
ATOM 661 O O . ALA A 1 84 ? -15.996 7.581 -18.374 1.00 46.28 84 ALA A O 1
ATOM 662 N N . MET A 1 85 ? -14.710 5.848 -17.757 1.00 46.78 85 MET A N 1
ATOM 663 C CA . MET A 1 85 ? -15.748 5.066 -17.071 1.00 46.78 85 MET A CA 1
ATOM 664 C C . MET A 1 85 ? -15.581 4.982 -15.542 1.00 46.78 85 MET A C 1
ATOM 666 O O . MET A 1 85 ? -16.406 4.344 -14.888 1.00 46.78 85 MET A O 1
ATOM 670 N N . ALA A 1 86 ? -14.545 5.591 -14.955 1.00 50.47 86 ALA A N 1
ATOM 671 C CA . ALA A 1 86 ? -14.329 5.589 -13.510 1.00 50.47 86 ALA A CA 1
ATOM 672 C C . ALA A 1 86 ? -15.354 6.521 -12.841 1.00 50.47 86 ALA A C 1
ATOM 674 O O . ALA A 1 86 ? -15.141 7.724 -12.691 1.00 50.47 86 ALA A O 1
ATOM 675 N N . GLN A 1 87 ? -16.514 5.953 -12.504 1.00 47.94 87 GLN A N 1
ATOM 676 C CA . GLN A 1 87 ? -17.630 6.630 -11.851 1.00 47.94 87 GLN A CA 1
ATOM 677 C C . GLN A 1 87 ? -17.174 7.430 -10.620 1.00 47.94 87 GLN A C 1
ATOM 679 O O . GLN A 1 87 ? -16.802 6.858 -9.602 1.00 47.94 87 GLN A O 1
ATOM 684 N N . GLY A 1 88 ? -17.265 8.756 -10.720 1.00 53.75 88 GLY A N 1
ATOM 685 C CA . GLY A 1 88 ? -17.996 9.664 -9.823 1.00 53.75 88 GLY A CA 1
ATOM 686 C C . GLY A 1 88 ? -17.664 9.764 -8.328 1.00 53.75 88 GLY A C 1
ATOM 687 O O . GLY A 1 88 ? -17.751 10.869 -7.800 1.00 53.75 88 GLY A O 1
ATOM 688 N N . ASP A 1 89 ? -17.292 8.690 -7.630 1.00 66.81 89 ASP A N 1
ATOM 689 C CA . ASP A 1 89 ? -17.325 8.663 -6.158 1.00 66.81 89 ASP A CA 1
ATOM 690 C C . ASP A 1 89 ? -16.214 7.815 -5.516 1.00 66.81 89 ASP A C 1
ATOM 692 O O . ASP A 1 89 ? -16.439 7.009 -4.617 1.00 66.81 89 ASP A O 1
ATOM 696 N N . ARG A 1 90 ? -14.975 7.998 -5.989 1.00 79.38 90 ARG A N 1
ATOM 697 C CA . ARG A 1 90 ? -13.787 7.431 -5.332 1.00 79.38 90 ARG A CA 1
ATOM 698 C C . ARG A 1 90 ? -13.588 8.043 -3.944 1.00 79.38 90 ARG A C 1
ATOM 700 O O . ARG A 1 90 ? -13.467 9.270 -3.815 1.00 79.38 90 ARG A O 1
ATOM 707 N N . ARG A 1 91 ? -13.482 7.192 -2.921 1.00 85.56 91 ARG A N 1
ATOM 708 C CA . ARG A 1 91 ? -13.304 7.590 -1.515 1.00 85.56 91 ARG A CA 1
ATOM 709 C C . ARG A 1 91 ? -11.885 8.040 -1.238 1.00 85.56 91 ARG A C 1
ATOM 711 O O . ARG A 1 91 ? -11.692 9.082 -0.602 1.00 85.56 91 ARG A O 1
ATOM 718 N N . VAL A 1 92 ? -10.904 7.279 -1.722 1.00 90.31 92 VAL A N 1
ATOM 719 C CA . VAL A 1 92 ? -9.485 7.629 -1.614 1.00 90.31 92 VAL A CA 1
ATOM 720 C C . VAL A 1 92 ? -9.182 8.808 -2.533 1.00 90.31 92 VAL A C 1
ATOM 722 O O . VAL A 1 92 ? -9.486 8.792 -3.724 1.00 90.31 92 VAL A O 1
ATOM 725 N N . LYS A 1 93 ? -8.568 9.849 -1.970 1.00 91.06 93 LYS A N 1
ATOM 726 C CA . LYS A 1 93 ? -8.090 11.035 -2.691 1.00 91.06 93 LYS A CA 1
ATOM 727 C C . LYS A 1 93 ? -6.619 10.901 -3.040 1.00 91.06 93 LYS A C 1
ATOM 729 O O . LYS A 1 93 ? -6.242 11.040 -4.202 1.00 91.06 93 LYS A O 1
ATOM 734 N N . ASN A 1 94 ? -5.805 10.654 -2.019 1.00 92.25 94 ASN A N 1
ATOM 735 C CA . ASN A 1 94 ? -4.358 10.616 -2.136 1.00 92.25 94 ASN A CA 1
ATOM 736 C C . ASN A 1 94 ? -3.812 9.420 -1.370 1.00 92.25 94 ASN A C 1
ATOM 738 O O . ASN A 1 94 ? -4.262 9.124 -0.264 1.00 92.25 94 ASN A O 1
ATOM 742 N N . ILE A 1 95 ? -2.792 8.800 -1.941 1.00 95.00 95 ILE A N 1
ATOM 743 C CA . ILE A 1 95 ? -1.944 7.835 -1.258 1.00 95.00 95 ILE A CA 1
ATOM 744 C C . ILE A 1 95 ? -0.557 8.458 -1.188 1.00 95.00 95 ILE A C 1
ATOM 746 O O . ILE A 1 95 ? 0.035 8.779 -2.217 1.00 95.00 95 ILE A O 1
ATOM 750 N N . TYR A 1 96 ? -0.054 8.650 0.021 1.00 94.75 96 TYR A N 1
ATOM 751 C CA . TYR A 1 96 ? 1.315 9.066 0.271 1.00 94.75 96 TYR A CA 1
ATOM 752 C C . TYR A 1 96 ? 2.119 7.864 0.723 1.00 94.75 96 TYR A C 1
ATOM 754 O O . TYR A 1 96 ? 1.640 7.034 1.496 1.00 94.75 96 TYR A O 1
ATOM 762 N N . TYR A 1 97 ? 3.346 7.780 0.242 1.00 94.00 97 TYR A N 1
ATOM 763 C CA . TYR A 1 97 ? 4.236 6.680 0.557 1.00 94.00 97 TYR A CA 1
ATOM 764 C C . TYR A 1 97 ? 5.672 7.174 0.584 1.00 94.00 97 TYR A C 1
ATOM 766 O O . TYR A 1 97 ? 6.047 8.098 -0.137 1.00 94.00 97 TYR A O 1
ATOM 774 N N . GLY A 1 98 ? 6.492 6.575 1.427 1.00 91.56 98 GLY A N 1
ATOM 775 C CA . GLY A 1 98 ? 7.883 6.966 1.531 1.00 91.56 98 GLY A CA 1
ATOM 776 C C . GLY A 1 98 ? 8.627 6.123 2.540 1.00 91.56 98 GLY A C 1
ATOM 777 O O . GLY A 1 98 ? 8.109 5.152 3.089 1.00 91.56 98 GLY A O 1
ATOM 778 N N . TYR A 1 99 ? 9.872 6.502 2.752 1.00 88.38 99 TYR A N 1
ATOM 779 C CA . TYR A 1 99 ? 10.810 5.740 3.547 1.00 88.38 99 TYR A CA 1
ATOM 780 C C . TYR A 1 99 ? 11.585 6.664 4.473 1.00 88.38 99 TYR A C 1
ATOM 782 O O . TYR A 1 99 ? 11.981 7.744 4.049 1.00 88.38 99 TYR A O 1
ATOM 790 N N . GLY A 1 100 ? 11.797 6.246 5.716 1.00 86.81 100 GLY A N 1
ATOM 791 C CA . GLY A 1 100 ? 12.805 6.820 6.606 1.00 86.81 100 GLY A CA 1
ATOM 792 C C . GLY A 1 100 ? 14.088 5.995 6.587 1.00 86.81 100 GLY A C 1
ATOM 793 O O . GLY A 1 100 ? 14.337 5.233 5.649 1.00 86.81 100 GLY A O 1
ATOM 794 N N . GLU A 1 101 ? 14.885 6.094 7.650 1.00 82.62 101 GLU A N 1
ATOM 795 C CA . GLU A 1 101 ? 16.089 5.265 7.799 1.00 82.62 101 GLU A CA 1
ATOM 796 C C . GLU A 1 101 ? 15.768 3.776 7.992 1.00 82.62 101 GLU A C 1
ATOM 798 O O . GLU A 1 101 ? 16.496 2.907 7.507 1.00 82.62 101 GLU A O 1
ATOM 803 N N . LYS A 1 102 ? 14.694 3.473 8.732 1.00 85.19 102 LYS A N 1
ATOM 804 C CA . LYS A 1 102 ? 14.354 2.104 9.163 1.00 85.19 102 LYS A CA 1
ATOM 805 C C . LYS A 1 102 ? 12.950 1.666 8.783 1.00 85.19 102 LYS A C 1
ATOM 807 O O . LYS A 1 102 ? 12.726 0.465 8.628 1.00 85.19 102 LYS A O 1
ATOM 812 N N . ASP A 1 103 ? 12.044 2.616 8.590 1.00 90.62 103 ASP A N 1
ATOM 813 C CA . ASP A 1 103 ? 10.618 2.345 8.473 1.00 90.62 103 ASP A CA 1
ATOM 814 C C . ASP A 1 103 ? 10.020 2.877 7.173 1.00 90.62 103 ASP A C 1
ATOM 816 O O . ASP A 1 103 ? 10.340 3.977 6.716 1.00 90.62 103 ASP A O 1
ATOM 820 N N . PHE A 1 104 ? 9.123 2.087 6.592 1.00 91.81 104 PHE A N 1
ATOM 821 C CA . PHE A 1 104 ? 8.233 2.511 5.525 1.00 91.81 104 PHE A CA 1
ATOM 822 C C . PHE A 1 104 ? 7.035 3.233 6.121 1.00 91.81 104 PHE A C 1
ATOM 824 O O . PHE A 1 104 ? 6.442 2.769 7.097 1.00 91.81 104 PHE A O 1
ATOM 831 N N . TYR A 1 105 ? 6.650 4.328 5.476 1.00 93.69 105 TYR A N 1
ATOM 832 C CA . TYR A 1 105 ? 5.507 5.132 5.870 1.00 93.69 105 TYR A CA 1
ATOM 833 C C . TYR A 1 105 ? 4.482 5.164 4.749 1.00 93.69 105 TYR A C 1
ATOM 835 O O . TYR A 1 105 ? 4.804 5.414 3.585 1.00 93.69 105 TYR A O 1
ATOM 843 N N . PHE A 1 106 ? 3.229 4.959 5.125 1.00 94.88 106 PHE A N 1
ATOM 844 C CA . PHE A 1 106 ? 2.080 4.979 4.238 1.00 94.88 106 PHE A CA 1
ATOM 845 C C . PHE A 1 106 ? 0.997 5.871 4.831 1.00 94.88 106 PHE A C 1
ATOM 847 O O . PHE A 1 106 ? 0.720 5.798 6.027 1.00 94.88 106 PHE A O 1
ATOM 854 N N . ARG A 1 107 ? 0.365 6.710 4.013 1.00 94.56 107 ARG A N 1
ATOM 855 C CA . ARG A 1 107 ? -0.822 7.466 4.414 1.00 94.56 107 ARG A CA 1
ATOM 856 C C . ARG A 1 107 ? -1.868 7.442 3.321 1.00 94.56 107 ARG A C 1
ATOM 858 O O . ARG A 1 107 ? -1.579 7.750 2.168 1.00 94.56 107 ARG A O 1
ATOM 865 N N . LEU A 1 108 ? -3.100 7.160 3.714 1.00 94.50 108 LEU A N 1
ATOM 866 C CA . LEU A 1 108 ? -4.264 7.207 2.848 1.00 94.50 108 LEU A CA 1
ATOM 867 C C . LEU A 1 108 ? -5.176 8.354 3.281 1.00 94.50 108 LEU A C 1
ATOM 869 O O . LEU A 1 108 ? -5.724 8.347 4.384 1.00 94.50 108 LEU A O 1
ATOM 873 N N . ASP A 1 109 ? -5.351 9.329 2.394 1.00 92.75 109 ASP A N 1
ATOM 874 C CA . ASP A 1 109 ? -6.298 10.424 2.581 1.00 92.75 109 ASP A CA 1
ATOM 875 C C . ASP A 1 109 ? -7.599 10.087 1.847 1.00 92.75 109 ASP A C 1
ATOM 877 O O . ASP A 1 109 ? -7.587 9.828 0.639 1.00 92.75 109 ASP A O 1
ATOM 881 N N . SER A 1 110 ? -8.735 10.172 2.536 1.00 88.56 110 SER A N 1
ATOM 882 C CA . SER A 1 110 ? -10.063 9.933 1.965 1.00 88.56 110 SER A CA 1
ATOM 883 C C . SER A 1 110 ? -11.025 11.102 2.195 1.00 88.56 110 SER A C 1
ATOM 885 O O . SER A 1 110 ? -10.781 11.993 3.009 1.00 88.56 110 SER A O 1
ATOM 887 N N . LYS A 1 111 ? -12.111 11.157 1.412 1.00 80.12 111 LYS A N 1
ATOM 888 C CA . LYS A 1 111 ? -13.224 12.112 1.617 1.00 80.12 111 LYS A CA 1
ATOM 889 C C . LYS A 1 111 ? -14.125 11.714 2.780 1.00 80.12 111 LYS A C 1
ATOM 891 O O . LYS A 1 111 ? -14.608 12.579 3.499 1.00 80.12 111 LYS A O 1
ATOM 896 N N . GLU A 1 112 ? -14.357 10.417 2.898 1.00 78.56 112 GLU A N 1
ATOM 897 C CA . GLU A 1 112 ? -15.262 9.786 3.849 1.00 78.56 112 GLU A CA 1
ATOM 898 C C . GLU A 1 112 ? -14.524 8.654 4.572 1.00 78.56 112 GLU A C 1
ATOM 900 O O . GLU A 1 112 ? -13.339 8.412 4.321 1.00 78.56 112 GLU A O 1
ATOM 905 N N . LEU A 1 113 ? -15.235 7.917 5.426 1.00 78.19 113 LEU A N 1
ATOM 906 C CA . LEU A 1 113 ? -14.737 6.663 5.983 1.00 78.19 113 LEU A CA 1
ATOM 907 C C . LEU A 1 113 ? -14.273 5.732 4.853 1.00 78.19 113 LEU A C 1
ATOM 909 O O . LEU A 1 113 ? -15.005 5.498 3.883 1.00 78.19 113 LEU A O 1
ATOM 913 N N . ILE A 1 114 ? -13.039 5.240 4.991 1.00 80.25 114 ILE A N 1
ATOM 914 C CA . ILE A 1 114 ? -12.343 4.460 3.964 1.00 80.25 114 ILE A CA 1
ATOM 915 C C . ILE A 1 114 ? -13.046 3.116 3.751 1.00 80.25 114 ILE A C 1
ATOM 917 O O . ILE A 1 114 ? -13.261 2.714 2.618 1.00 80.25 114 ILE A O 1
ATOM 921 N N . GLY A 1 115 ? -13.474 2.459 4.826 1.00 82.31 115 GLY A N 1
ATOM 922 C CA . GLY A 1 115 ? -14.108 1.146 4.789 1.00 82.31 115 GLY A CA 1
ATOM 923 C C . GLY A 1 115 ? -13.869 0.397 6.093 1.00 82.31 115 GLY A C 1
ATOM 924 O O . GLY A 1 115 ? -13.485 1.004 7.095 1.00 82.31 115 GLY A O 1
ATOM 925 N N . ASP A 1 116 ? -14.080 -0.916 6.056 1.00 90.69 116 ASP A N 1
ATOM 926 C CA . ASP A 1 116 ? -13.823 -1.799 7.201 1.00 90.69 116 ASP A CA 1
ATOM 927 C C . ASP A 1 116 ? -12.377 -2.315 7.181 1.00 90.69 116 ASP A C 1
ATOM 929 O O . ASP A 1 116 ? -11.827 -2.697 8.213 1.00 90.69 116 ASP A O 1
ATOM 933 N N . GLU A 1 117 ? -11.743 -2.315 6.005 1.00 95.31 117 GLU A N 1
ATOM 934 C CA . GLU A 1 117 ? -10.380 -2.792 5.827 1.00 95.31 117 GLU A CA 1
ATOM 935 C C . GLU A 1 117 ? -9.677 -2.114 4.636 1.00 95.31 117 GLU A C 1
ATOM 937 O O . GLU A 1 117 ? -10.259 -1.900 3.571 1.00 95.31 117 GLU A O 1
ATOM 942 N N . VAL A 1 118 ? -8.391 -1.810 4.811 1.00 96.12 118 VAL A N 1
ATOM 943 C CA . VAL A 1 118 ? -7.468 -1.388 3.752 1.00 96.12 118 VAL A CA 1
ATOM 944 C C . VAL A 1 118 ? -6.363 -2.425 3.632 1.00 96.12 118 VAL A C 1
ATOM 946 O O . VAL A 1 118 ? -5.728 -2.779 4.623 1.00 96.12 118 VAL A O 1
ATOM 949 N N . ILE A 1 119 ? -6.103 -2.896 2.417 1.00 96.44 119 ILE A N 1
ATOM 950 C CA . ILE A 1 119 ? -5.055 -3.876 2.138 1.00 96.44 119 ILE A CA 1
ATOM 951 C C . ILE A 1 119 ? -4.005 -3.240 1.232 1.00 96.44 119 ILE A C 1
ATOM 953 O O . ILE A 1 119 ? -4.338 -2.737 0.162 1.00 96.44 119 ILE A O 1
ATOM 957 N N . VAL A 1 120 ? -2.738 -3.291 1.634 1.00 96.19 120 VAL A N 1
ATOM 958 C CA . VAL A 1 120 ? -1.594 -2.915 0.797 1.00 96.19 120 VAL A CA 1
ATOM 959 C C . VAL A 1 120 ? -0.848 -4.189 0.407 1.00 96.19 120 VAL A C 1
ATOM 961 O O . VAL A 1 120 ? -0.265 -4.858 1.263 1.00 96.19 120 VAL A O 1
ATOM 964 N N . ASP A 1 121 ? -0.892 -4.552 -0.875 1.00 94.44 121 ASP A N 1
ATOM 965 C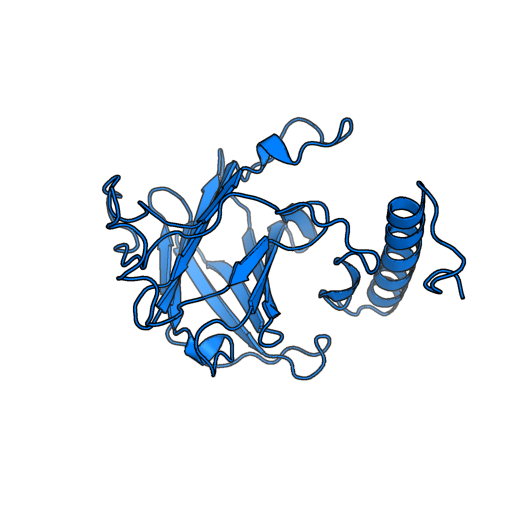 CA . ASP A 1 121 ? -0.187 -5.724 -1.406 1.00 94.44 121 ASP A CA 1
ATOM 966 C C . ASP A 1 121 ? 1.128 -5.294 -2.057 1.00 94.44 121 ASP A C 1
ATOM 968 O O . ASP A 1 121 ? 1.150 -4.794 -3.185 1.00 94.44 121 ASP A O 1
ATOM 972 N N . PHE A 1 122 ? 2.228 -5.538 -1.356 1.00 91.94 122 PHE A N 1
ATOM 973 C CA . PHE A 1 122 ? 3.580 -5.421 -1.881 1.00 91.94 122 PHE A CA 1
ATOM 974 C C . PHE A 1 122 ? 3.919 -6.654 -2.719 1.00 91.94 122 PHE A C 1
ATOM 976 O O . PHE A 1 122 ? 3.656 -7.788 -2.314 1.00 91.94 122 PHE A O 1
ATOM 983 N N . HIS A 1 123 ? 4.501 -6.423 -3.892 1.00 87.69 123 HIS A N 1
ATOM 984 C CA . HIS A 1 123 ? 4.936 -7.464 -4.826 1.00 87.69 123 HIS A CA 1
ATOM 985 C C . HIS A 1 123 ? 6.456 -7.556 -4.850 1.00 87.69 123 HIS A C 1
ATOM 987 O O . HIS A 1 123 ? 7.013 -8.653 -4.800 1.00 87.69 123 HIS A O 1
ATOM 993 N N . LEU A 1 124 ? 7.114 -6.396 -4.882 1.00 86.81 124 LEU A N 1
ATOM 994 C CA . LEU A 1 124 ? 8.559 -6.270 -4.781 1.00 86.81 124 LEU A CA 1
ATOM 995 C C . LEU A 1 124 ? 8.957 -5.566 -3.476 1.00 86.81 124 LEU A C 1
ATOM 997 O O . LEU A 1 124 ? 8.236 -4.674 -3.017 1.00 86.81 124 LEU A O 1
ATOM 1001 N N . PRO A 1 125 ? 10.090 -5.965 -2.867 1.00 83.69 125 PRO A N 1
ATOM 1002 C CA . PRO A 1 125 ? 11.018 -7.012 -3.324 1.00 83.69 125 PRO A CA 1
ATOM 1003 C C . PRO A 1 125 ? 10.547 -8.443 -3.008 1.00 83.69 125 PRO A C 1
ATOM 1005 O O . PRO A 1 125 ? 11.145 -9.410 -3.475 1.00 83.69 125 PRO A O 1
ATOM 1008 N N . SER A 1 126 ? 9.497 -8.592 -2.201 1.00 87.81 126 SER A N 1
ATOM 1009 C CA . SER A 1 126 ? 8.870 -9.881 -1.922 1.00 87.81 126 SER A CA 1
ATOM 1010 C C . SER A 1 126 ? 7.366 -9.724 -1.683 1.00 87.81 126 SER A C 1
ATOM 1012 O O . SER A 1 126 ? 6.945 -8.645 -1.255 1.00 87.81 126 SER A O 1
ATOM 1014 N N . PRO A 1 127 ? 6.557 -10.777 -1.908 1.00 90.81 127 PRO A N 1
ATOM 1015 C CA . PRO A 1 127 ? 5.124 -10.733 -1.652 1.00 90.81 127 PRO A CA 1
ATOM 1016 C C . PRO A 1 127 ? 4.812 -10.545 -0.163 1.00 90.81 127 PRO A C 1
ATOM 1018 O O . PRO A 1 127 ? 4.987 -11.454 0.656 1.00 90.81 127 PRO A O 1
ATOM 1021 N N . VAL A 1 128 ? 4.307 -9.365 0.185 1.00 93.38 128 VAL A N 1
ATOM 1022 C CA . VAL A 1 128 ? 3.900 -9.009 1.548 1.00 93.38 128 VAL A CA 1
ATOM 1023 C C . VAL A 1 128 ? 2.543 -8.328 1.491 1.00 93.38 128 VAL A C 1
ATOM 1025 O O . VAL A 1 128 ? 2.311 -7.458 0.658 1.00 93.38 128 VAL A O 1
ATOM 1028 N N . ARG A 1 129 ? 1.631 -8.719 2.375 1.00 95.50 129 ARG A N 1
ATOM 1029 C CA . ARG A 1 129 ? 0.309 -8.116 2.498 1.00 95.50 129 ARG A CA 1
ATOM 1030 C C . ARG A 1 129 ? 0.182 -7.450 3.854 1.00 95.50 129 ARG A C 1
ATOM 1032 O O . ARG A 1 129 ? 0.228 -8.106 4.888 1.00 95.50 129 ARG A O 1
ATOM 1039 N N . LEU A 1 130 ? -0.014 -6.144 3.834 1.00 96.38 130 LEU A N 1
ATOM 1040 C CA . LEU A 1 130 ? -0.345 -5.352 5.005 1.00 96.38 130 LEU A CA 1
ATOM 1041 C C . LEU A 1 130 ? -1.862 -5.164 5.044 1.00 96.38 130 LEU A C 1
ATOM 1043 O O . LEU A 1 130 ? -2.440 -4.636 4.098 1.00 96.38 130 LEU A O 1
ATOM 1047 N N . ARG A 1 131 ? -2.507 -5.594 6.123 1.00 96.69 131 ARG A N 1
ATOM 1048 C CA . ARG A 1 131 ? -3.952 -5.471 6.332 1.00 96.69 131 ARG A CA 1
ATOM 1049 C C . ARG A 1 131 ? -4.207 -4.514 7.479 1.00 96.69 131 ARG A C 1
ATOM 1051 O O . ARG A 1 131 ? -3.738 -4.753 8.587 1.00 96.69 131 ARG A O 1
ATOM 1058 N N . ILE A 1 132 ? -4.946 -3.450 7.215 1.00 96.31 132 ILE A N 1
ATOM 1059 C CA . ILE A 1 132 ? -5.307 -2.424 8.187 1.00 96.31 132 ILE A CA 1
ATOM 1060 C C . ILE A 1 132 ? -6.809 -2.554 8.400 1.00 96.31 132 ILE A C 1
ATOM 1062 O O . ILE A 1 132 ? -7.600 -2.203 7.527 1.00 96.31 132 ILE A O 1
ATOM 1066 N N . ILE A 1 133 ? -7.193 -3.144 9.523 1.00 95.62 133 ILE A N 1
ATOM 1067 C CA . ILE A 1 133 ? -8.552 -3.617 9.787 1.00 95.62 133 ILE A CA 1
ATOM 1068 C C . ILE A 1 133 ? -9.163 -2.744 10.872 1.00 95.62 133 ILE A C 1
ATOM 1070 O O . ILE A 1 133 ? -8.519 -2.457 11.884 1.00 95.62 133 ILE A O 1
ATOM 1074 N N . ARG A 1 134 ? -10.406 -2.321 10.664 1.00 93.12 134 ARG A N 1
ATOM 1075 C CA . ARG A 1 134 ? -11.149 -1.532 11.638 1.00 93.12 134 ARG A CA 1
ATOM 1076 C C . ARG A 1 134 ? -11.550 -2.398 12.828 1.00 93.12 134 ARG A C 1
ATOM 1078 O O . ARG A 1 134 ? -12.122 -3.472 12.651 1.00 93.12 134 ARG A O 1
ATOM 1085 N N . GLU A 1 135 ? -11.276 -1.921 14.037 1.00 91.94 135 GLU A N 1
ATOM 1086 C CA . GLU A 1 135 ? -11.582 -2.622 15.286 1.00 91.94 135 GLU A CA 1
ATOM 1087 C C . GLU A 1 135 ? -12.168 -1.635 16.305 1.00 91.94 135 GLU A C 1
ATOM 1089 O O . GLU A 1 135 ? -11.464 -0.815 16.893 1.00 91.94 135 GLU A O 1
ATOM 1094 N N . GLY A 1 136 ? -13.492 -1.680 16.481 1.00 88.25 136 GLY A N 1
ATOM 1095 C CA . GLY A 1 136 ? -14.212 -0.702 17.299 1.00 88.25 136 GLY A CA 1
ATOM 1096 C C . GLY A 1 136 ? -14.053 0.722 16.755 1.00 88.25 136 GLY A C 1
ATOM 1097 O O . GLY A 1 136 ? -14.390 0.992 15.602 1.00 88.25 136 GLY A O 1
ATOM 1098 N N . GLU A 1 137 ? -13.544 1.626 17.594 1.00 84.44 137 GLU A N 1
ATOM 1099 C CA . GLU A 1 137 ? -13.232 3.015 17.222 1.00 84.44 137 GLU A CA 1
ATOM 1100 C C . GLU A 1 137 ? -11.811 3.192 16.657 1.00 84.44 137 GLU A C 1
ATOM 1102 O O . GLU A 1 137 ? -11.456 4.291 16.240 1.00 84.44 137 GLU A O 1
ATOM 1107 N N . GLY A 1 138 ? -10.999 2.130 16.635 1.00 90.56 138 GLY A N 1
ATOM 1108 C CA . GLY A 1 138 ? -9.603 2.169 16.209 1.00 90.56 138 GLY A CA 1
ATOM 1109 C C . GLY A 1 138 ? -9.297 1.294 14.995 1.00 90.56 138 GLY A C 1
ATOM 1110 O O . GLY A 1 138 ? -10.179 0.797 14.287 1.00 90.56 138 GLY A O 1
ATOM 1111 N N . TRP A 1 139 ? -7.999 1.100 14.774 1.00 93.62 139 TRP A N 1
ATOM 1112 C CA . TRP A 1 139 ? -7.455 0.288 13.694 1.00 93.62 139 TRP A CA 1
ATOM 1113 C C . TRP A 1 139 ? -6.405 -0.670 14.232 1.00 93.62 139 TRP A C 1
ATOM 1115 O O . TRP A 1 139 ? -5.643 -0.338 15.139 1.00 93.62 139 TRP A O 1
ATOM 1125 N N . ARG A 1 140 ? -6.329 -1.841 13.608 1.00 94.88 140 ARG A N 1
ATOM 1126 C CA . ARG A 1 140 ? -5.319 -2.856 13.875 1.00 94.88 140 ARG A CA 1
ATOM 1127 C C . ARG A 1 140 ? -4.584 -3.196 12.589 1.00 94.88 140 ARG A C 1
ATOM 1129 O O . ARG A 1 140 ? -5.185 -3.222 11.516 1.00 94.88 140 ARG A O 1
ATOM 1136 N N . VAL A 1 141 ? -3.294 -3.490 12.698 1.00 95.69 141 VAL A N 1
ATOM 1137 C CA . VAL A 1 141 ? -2.465 -3.892 11.559 1.00 95.69 141 VAL A CA 1
ATOM 1138 C C . VAL A 1 141 ? -2.089 -5.359 11.667 1.00 95.69 141 VAL A C 1
ATOM 1140 O O . VAL A 1 141 ? -1.696 -5.838 12.726 1.00 95.69 141 VAL A O 1
ATOM 1143 N N . ASN A 1 142 ? -2.195 -6.055 10.542 1.00 95.56 142 ASN A N 1
ATOM 1144 C CA . ASN A 1 142 ? -1.691 -7.398 10.325 1.00 95.56 142 ASN A CA 1
ATOM 1145 C C . ASN A 1 142 ? -0.707 -7.392 9.163 1.00 95.56 142 ASN A C 1
ATOM 1147 O O . ASN A 1 142 ? -0.973 -6.778 8.130 1.00 95.56 142 ASN A O 1
ATOM 1151 N N . LEU A 1 143 ? 0.388 -8.130 9.305 1.00 96.00 143 LEU A N 1
ATOM 1152 C CA . LEU A 1 143 ? 1.301 -8.396 8.206 1.00 96.00 143 LEU A CA 1
ATOM 1153 C C . LEU A 1 143 ? 1.254 -9.875 7.860 1.00 96.00 143 LEU A C 1
ATOM 1155 O O . LEU A 1 143 ? 1.374 -10.737 8.727 1.00 96.00 143 LEU A O 1
ATOM 1159 N N . GLU A 1 144 ? 1.108 -10.161 6.578 1.00 96.06 144 GLU A N 1
ATOM 1160 C CA . GLU A 1 144 ? 1.173 -11.507 6.041 1.00 96.06 144 GLU A CA 1
ATOM 1161 C C . GLU A 1 144 ? 2.294 -11.577 5.002 1.00 96.06 144 GLU A C 1
ATOM 1163 O O . GLU A 1 144 ? 2.489 -10.653 4.208 1.00 96.06 144 GLU A O 1
ATOM 1168 N N . LYS A 1 145 ? 3.039 -12.679 4.984 1.00 93.94 145 LYS A N 1
ATOM 1169 C CA . LYS A 1 145 ? 4.096 -12.929 3.998 1.00 93.94 145 LYS A CA 1
ATOM 1170 C C . LYS A 1 145 ? 3.748 -14.128 3.144 1.00 93.94 145 LYS A C 1
ATOM 1172 O O . LYS A 1 145 ? 3.103 -15.062 3.609 1.00 93.94 145 LYS A O 1
ATOM 1177 N N . SER A 1 146 ? 4.220 -14.110 1.905 1.00 90.69 146 SER A N 1
ATOM 1178 C CA . SER A 1 146 ? 4.062 -15.231 0.992 1.00 90.69 146 SER A CA 1
ATOM 1179 C C . SER A 1 146 ? 5.367 -15.539 0.264 1.00 90.69 146 SER A C 1
ATOM 1181 O O . SER A 1 146 ? 6.141 -14.643 -0.073 1.00 90.69 146 SER A O 1
ATOM 1183 N N . LYS A 1 147 ? 5.616 -16.831 0.027 1.00 85.44 147 LYS A N 1
ATOM 1184 C CA . LYS A 1 147 ? 6.739 -17.306 -0.797 1.00 85.44 147 LYS A CA 1
ATOM 1185 C C . LYS A 1 147 ? 6.377 -17.396 -2.280 1.00 85.44 147 LYS A C 1
ATOM 1187 O O . LYS A 1 147 ? 7.272 -17.322 -3.113 1.00 85.44 147 LYS A O 1
ATOM 1192 N N . ASP A 1 148 ? 5.096 -17.572 -2.594 1.00 79.56 148 ASP A N 1
ATOM 1193 C CA . ASP A 1 148 ? 4.579 -17.838 -3.942 1.00 79.56 148 ASP A CA 1
ATOM 1194 C C . ASP A 1 148 ? 3.601 -16.762 -4.449 1.00 79.56 148 ASP A C 1
ATOM 1196 O O . ASP A 1 148 ? 3.183 -16.797 -5.604 1.00 79.56 148 ASP A O 1
ATOM 1200 N N . GLY A 1 149 ? 3.239 -15.792 -3.604 1.00 75.75 149 GLY A N 1
ATOM 1201 C CA . GLY A 1 149 ? 2.241 -14.763 -3.898 1.00 75.75 149 GLY A CA 1
ATOM 1202 C C . GLY A 1 149 ? 0.795 -15.274 -3.887 1.00 75.75 149 GLY A C 1
ATOM 1203 O O . GLY A 1 149 ? -0.106 -14.547 -4.315 1.00 75.75 149 GLY A O 1
ATOM 1204 N N . VAL A 1 150 ? 0.564 -16.505 -3.417 1.00 76.25 150 VAL A N 1
ATOM 1205 C CA . VAL A 1 150 ? -0.746 -17.173 -3.380 1.00 76.25 150 VAL A CA 1
ATOM 1206 C C . VAL A 1 150 ? -1.154 -17.463 -1.941 1.00 76.25 150 VAL A C 1
ATOM 1208 O O . VAL A 1 150 ? -2.197 -16.988 -1.490 1.00 76.25 150 VAL A O 1
ATOM 1211 N N . ALA A 1 151 ? -0.325 -18.206 -1.207 1.00 84.94 151 ALA A N 1
ATOM 1212 C CA . ALA A 1 151 ? -0.565 -18.549 0.187 1.00 84.94 151 ALA A CA 1
ATOM 1213 C C . ALA A 1 151 ? 0.134 -17.536 1.096 1.00 84.94 151 ALA A C 1
ATOM 1215 O O . ALA A 1 151 ? 1.351 -17.362 1.024 1.00 84.94 151 ALA A O 1
ATOM 1216 N N . TYR A 1 152 ? -0.648 -16.855 1.930 1.00 90.75 152 TYR A N 1
ATOM 1217 C CA . TYR A 1 152 ? -0.171 -15.828 2.851 1.00 90.75 152 TYR A CA 1
ATOM 1218 C C . TYR A 1 152 ? -0.274 -16.330 4.289 1.00 90.75 152 TYR A C 1
ATOM 1220 O O . TYR A 1 152 ? -1.319 -16.830 4.703 1.00 90.75 152 TYR A O 1
ATOM 1228 N N . GLU A 1 153 ? 0.810 -16.179 5.043 1.00 93.56 153 GLU A N 1
ATOM 1229 C CA . GLU A 1 153 ? 0.895 -16.541 6.456 1.00 93.56 153 GLU A CA 1
ATOM 1230 C C . GLU A 1 153 ? 1.104 -15.279 7.287 1.00 93.56 153 GLU A C 1
ATOM 1232 O O . GLU A 1 153 ? 1.962 -14.452 6.962 1.00 93.56 153 GLU A O 1
ATOM 1237 N N . GLN A 1 154 ? 0.321 -15.125 8.355 1.00 94.12 154 GLN A N 1
ATOM 1238 C CA . GLN A 1 154 ? 0.478 -14.005 9.274 1.00 94.12 154 GLN A CA 1
ATOM 1239 C C . GLN A 1 154 ? 1.823 -14.107 10.002 1.00 94.12 154 GLN A C 1
ATOM 1241 O O . GLN A 1 154 ? 2.219 -15.181 10.456 1.00 94.12 154 GLN A O 1
ATOM 1246 N N . VAL A 1 155 ? 2.516 -12.978 10.122 1.00 93.62 155 VAL A N 1
ATOM 1247 C CA . VAL A 1 155 ? 3.793 -12.862 10.827 1.00 93.62 155 VAL A CA 1
ATOM 1248 C C . VAL A 1 155 ? 3.754 -11.694 11.800 1.00 93.62 155 VAL A C 1
ATOM 1250 O O . VAL A 1 155 ? 3.060 -10.702 11.572 1.00 93.62 155 VAL A O 1
ATOM 1253 N N . ASP A 1 156 ? 4.549 -11.792 12.860 1.00 90.50 156 ASP A N 1
ATOM 1254 C CA . ASP A 1 156 ? 4.723 -10.682 13.785 1.00 90.50 156 ASP A CA 1
ATOM 1255 C C . ASP A 1 156 ? 5.456 -9.524 13.100 1.00 90.50 156 ASP A C 1
ATOM 1257 O O . ASP A 1 156 ? 6.448 -9.706 12.383 1.00 90.50 156 ASP A O 1
ATOM 1261 N N . CYS A 1 157 ? 4.969 -8.309 13.336 1.00 87.25 157 CYS A N 1
ATOM 1262 C CA . CYS A 1 157 ? 5.591 -7.085 12.861 1.00 87.25 157 CYS A CA 1
ATOM 1263 C C . CYS A 1 157 ? 5.370 -5.951 13.862 1.00 87.25 157 CYS A C 1
ATOM 1265 O O . CYS A 1 157 ? 4.280 -5.805 14.411 1.00 87.25 157 CYS A O 1
ATOM 1267 N N . ALA A 1 158 ? 6.379 -5.101 14.040 1.00 91.06 158 ALA A N 1
ATOM 1268 C CA . ALA A 1 158 ? 6.255 -3.857 14.800 1.00 91.06 158 ALA A CA 1
ATOM 1269 C C . ALA A 1 158 ? 5.632 -2.747 13.932 1.00 91.06 158 ALA A C 1
ATOM 1271 O O . ALA A 1 158 ? 6.214 -1.680 13.771 1.00 91.06 158 ALA A O 1
ATOM 1272 N N . ALA A 1 159 ? 4.508 -3.047 13.278 1.00 93.81 159 ALA A N 1
ATOM 1273 C CA . ALA A 1 159 ? 3.778 -2.067 12.488 1.00 93.81 159 ALA A CA 1
ATOM 1274 C C . ALA A 1 159 ? 2.805 -1.297 13.383 1.00 93.81 159 ALA A C 1
ATOM 1276 O O . ALA A 1 159 ? 2.107 -1.888 14.207 1.00 93.81 159 ALA A O 1
ATOM 1277 N N . GLU A 1 160 ? 2.731 0.010 13.182 1.00 94.56 160 GLU A N 1
ATOM 1278 C CA . GLU A 1 160 ? 1.865 0.911 13.934 1.00 94.56 160 GLU A CA 1
ATOM 1279 C C . GLU A 1 160 ? 0.885 1.592 12.986 1.00 94.56 160 GLU A C 1
ATOM 1281 O O . GLU A 1 160 ? 1.237 1.944 11.860 1.00 94.56 160 GLU A O 1
ATOM 1286 N N . VAL A 1 161 ? -0.349 1.793 13.445 1.00 94.94 161 VAL A N 1
ATOM 1287 C CA . VAL A 1 161 ? -1.375 2.547 12.723 1.00 94.94 161 VAL A CA 1
ATOM 1288 C C . VAL A 1 161 ? -1.916 3.652 13.605 1.00 94.94 161 VAL A C 1
ATOM 1290 O O . VAL A 1 161 ? -2.135 3.463 14.799 1.00 94.94 161 VAL A O 1
ATOM 1293 N N . ALA A 1 162 ? -2.173 4.799 12.994 1.00 92.44 162 ALA A N 1
ATOM 1294 C CA . ALA A 1 162 ? -2.902 5.877 13.627 1.00 92.44 162 ALA A CA 1
ATOM 1295 C C . ALA A 1 162 ? -3.863 6.531 12.636 1.00 92.44 162 ALA A C 1
ATOM 1297 O O . ALA A 1 162 ? -3.592 6.625 11.436 1.00 92.44 162 ALA A O 1
ATOM 1298 N N . GLU A 1 163 ? -4.978 7.025 13.160 1.00 88.69 163 GLU A N 1
ATOM 1299 C CA . GLU A 1 163 ? -5.927 7.838 12.412 1.00 88.69 163 GLU A CA 1
ATOM 1300 C C . GLU A 1 163 ? -5.812 9.292 12.880 1.00 88.69 163 GLU A C 1
ATOM 1302 O O . GLU A 1 163 ? -5.865 9.587 14.072 1.00 88.69 163 GLU A O 1
ATOM 1307 N N . GLY A 1 164 ? -5.606 10.202 11.932 1.00 84.31 164 GLY A N 1
ATOM 1308 C CA . GLY A 1 164 ? -5.526 11.641 12.172 1.00 84.31 164 GLY A CA 1
ATOM 1309 C C . GLY A 1 164 ? -5.997 12.375 10.925 1.00 84.31 164 GLY A C 1
ATOM 1310 O O . GLY A 1 164 ? -7.137 12.219 10.488 1.00 84.31 164 GLY A O 1
ATOM 1311 N N . LYS A 1 165 ? -5.105 13.123 10.266 1.00 83.44 165 LYS A N 1
ATOM 1312 C CA . LYS A 1 165 ? -5.339 13.481 8.859 1.00 83.44 165 LYS A CA 1
ATOM 1313 C C . LYS A 1 165 ? -5.020 12.260 7.994 1.00 83.44 165 LYS A C 1
ATOM 1315 O O . LYS A 1 165 ? -3.851 12.027 7.683 1.00 83.44 165 LYS A O 1
ATOM 1320 N N . GLY A 1 166 ? -6.055 11.494 7.661 1.00 89.31 166 GLY A N 1
ATOM 1321 C CA . GLY A 1 166 ? -5.930 10.227 6.942 1.00 89.31 166 GLY A CA 1
ATOM 1322 C C . GLY A 1 166 ? -5.486 9.064 7.833 1.00 89.31 166 GLY A C 1
ATOM 1323 O O . GLY A 1 166 ? -5.111 9.253 8.994 1.00 89.31 166 GLY A O 1
ATOM 1324 N N . LEU A 1 167 ? -5.530 7.863 7.261 1.00 93.38 167 LEU A N 1
ATOM 1325 C CA . LEU A 1 167 ? -5.065 6.624 7.881 1.00 93.38 167 LEU A CA 1
ATOM 1326 C C . LEU A 1 167 ? -3.565 6.483 7.632 1.00 93.38 167 LEU A C 1
ATOM 1328 O O . LEU A 1 167 ? -3.141 6.443 6.477 1.00 93.38 167 LEU A O 1
ATOM 1332 N N . GLN A 1 168 ? -2.770 6.442 8.694 1.00 94.31 168 GLN A N 1
ATOM 1333 C CA . GLN A 1 168 ? -1.312 6.470 8.630 1.00 94.31 168 GLN A CA 1
ATOM 1334 C C . GLN A 1 168 ? -0.746 5.176 9.196 1.00 94.31 168 GLN A C 1
ATOM 1336 O O . GLN A 1 168 ? -1.196 4.716 10.243 1.00 94.31 168 GLN A O 1
ATOM 1341 N N . VAL A 1 169 ? 0.245 4.609 8.518 1.00 95.62 169 VAL A N 1
ATOM 1342 C CA . VAL A 1 169 ? 0.922 3.386 8.941 1.00 95.62 169 VAL A CA 1
ATOM 1343 C C . VAL A 1 169 ? 2.428 3.561 8.864 1.00 95.62 169 VAL A C 1
ATOM 1345 O O . VAL A 1 169 ? 2.951 4.110 7.892 1.00 95.62 169 VAL A O 1
ATOM 1348 N N . GLN A 1 170 ? 3.103 3.042 9.881 1.00 94.94 170 GLN A N 1
ATOM 1349 C CA . GLN A 1 170 ? 4.542 2.829 9.925 1.00 94.94 170 GLN A CA 1
ATOM 1350 C C . GLN A 1 170 ? 4.806 1.329 10.015 1.00 94.94 170 GLN A C 1
ATOM 1352 O O . GLN A 1 170 ? 4.126 0.622 10.758 1.00 94.94 170 GLN A O 1
ATOM 1357 N N . LEU A 1 171 ? 5.796 0.828 9.280 1.00 93.81 171 LEU A N 1
ATOM 1358 C CA . LEU A 1 171 ? 6.295 -0.532 9.468 1.00 93.81 171 LEU A CA 1
ATOM 1359 C C . LEU A 1 171 ? 7.791 -0.644 9.156 1.00 93.81 171 LEU A C 1
ATOM 1361 O O . LEU A 1 171 ? 8.257 0.007 8.221 1.00 93.81 171 LEU A O 1
ATOM 1365 N N . PRO A 1 172 ? 8.535 -1.532 9.839 1.00 91.12 172 PRO A N 1
ATOM 1366 C CA . PRO A 1 172 ? 9.954 -1.722 9.560 1.00 91.12 172 PRO A CA 1
ATOM 1367 C C . PRO A 1 172 ? 10.207 -2.194 8.128 1.00 91.12 172 PRO A C 1
ATOM 1369 O O . PRO A 1 172 ? 9.594 -3.168 7.681 1.00 91.12 172 PRO A O 1
ATOM 1372 N N . PHE A 1 173 ? 11.172 -1.590 7.430 1.00 84.50 173 PHE A N 1
ATOM 1373 C CA . PHE A 1 173 ? 11.542 -1.958 6.053 1.00 84.50 173 PHE A CA 1
ATOM 1374 C C . PHE A 1 173 ? 11.973 -3.410 5.901 1.00 84.50 173 PHE A C 1
ATOM 1376 O O . PHE A 1 173 ? 11.696 -4.049 4.884 1.00 84.50 173 PHE A O 1
ATOM 1383 N N . SER A 1 174 ? 12.631 -3.952 6.923 1.00 83.50 174 SER A N 1
ATOM 1384 C CA . SER A 1 174 ? 13.021 -5.362 6.976 1.00 83.50 174 SER A CA 1
ATOM 1385 C C . SER A 1 174 ? 11.813 -6.300 6.852 1.00 83.50 174 SER A C 1
ATOM 1387 O O . SER A 1 174 ? 11.928 -7.410 6.322 1.00 83.50 174 SER A O 1
ATOM 1389 N N . SER A 1 175 ? 10.627 -5.840 7.262 1.00 86.56 175 SER A N 1
ATOM 1390 C CA . SER A 1 175 ? 9.373 -6.578 7.135 1.00 86.56 175 SER A CA 1
ATOM 1391 C C . SER A 1 175 ? 8.946 -6.754 5.678 1.00 86.56 175 SER A C 1
ATOM 1393 O O . SER A 1 175 ? 8.353 -7.780 5.367 1.00 86.56 175 SER A O 1
ATOM 1395 N N . LEU A 1 176 ? 9.322 -5.844 4.772 1.00 83.19 176 LEU A N 1
ATOM 1396 C CA . LEU A 1 176 ? 9.015 -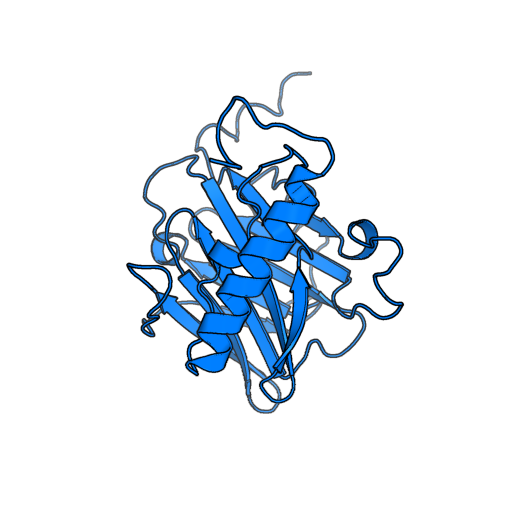5.917 3.334 1.00 83.19 176 LEU A CA 1
ATOM 1397 C C . LEU A 1 176 ? 9.969 -6.834 2.545 1.00 83.19 176 LEU A C 1
ATOM 1399 O O . LEU A 1 176 ? 9.851 -6.971 1.329 1.00 83.19 176 LEU A O 1
ATOM 1403 N N . GLY A 1 177 ? 10.929 -7.475 3.223 1.00 77.44 177 GLY A N 1
ATOM 1404 C CA . GLY A 1 177 ? 11.921 -8.348 2.586 1.00 77.44 177 GLY A CA 1
ATOM 1405 C C . GLY A 1 177 ? 13.054 -7.588 1.899 1.00 77.44 177 GLY A C 1
ATOM 1406 O O . GLY A 1 177 ? 13.834 -8.178 1.150 1.00 77.44 177 GLY A O 1
ATOM 1407 N N . TRP A 1 178 ? 13.178 -6.291 2.176 1.00 73.44 178 TRP A N 1
ATOM 1408 C CA . TRP A 1 178 ? 14.235 -5.459 1.631 1.00 73.44 178 TRP A CA 1
ATOM 1409 C C . TRP A 1 178 ? 15.609 -5.852 2.167 1.00 73.44 178 TRP A C 1
ATOM 1411 O O . TRP A 1 178 ? 15.819 -5.900 3.377 1.00 73.44 178 TRP A O 1
ATOM 1421 N N . ARG A 1 179 ? 16.565 -6.113 1.266 1.00 64.75 179 ARG A N 1
ATOM 1422 C CA . ARG A 1 179 ? 17.937 -6.507 1.640 1.00 64.75 179 ARG A CA 1
ATOM 1423 C C . ARG A 1 179 ? 19.055 -5.684 0.989 1.00 64.75 179 ARG A C 1
ATOM 1425 O O . ARG A 1 179 ? 20.202 -5.851 1.390 1.00 64.75 179 ARG A O 1
ATOM 1432 N N . ARG A 1 180 ? 18.771 -4.840 -0.015 1.00 58.19 180 ARG A N 1
ATOM 1433 C CA . ARG A 1 180 ? 19.792 -4.107 -0.796 1.00 58.19 180 ARG A CA 1
ATOM 1434 C C . ARG A 1 180 ? 19.360 -2.686 -1.120 1.00 58.19 180 ARG A C 1
ATOM 1436 O O . ARG A 1 180 ? 18.270 -2.516 -1.640 1.00 58.19 180 ARG A O 1
ATOM 1443 N N . GLU A 1 181 ? 20.209 -1.695 -0.884 1.00 65.44 181 GLU A N 1
ATOM 1444 C CA . GLU A 1 181 ? 19.957 -0.301 -1.284 1.00 65.44 181 GLU A CA 1
ATOM 1445 C C . GLU A 1 181 ? 19.512 -0.185 -2.750 1.00 65.44 181 GLU A C 1
ATOM 1447 O O . GLU A 1 181 ? 20.040 -0.882 -3.617 1.00 65.44 181 GLU A O 1
ATOM 1452 N N . GLY A 1 182 ? 18.525 0.672 -3.018 1.00 64.88 182 GLY A N 1
ATOM 1453 C CA . GLY A 1 182 ? 18.017 0.909 -4.373 1.00 64.88 182 GLY A CA 1
ATOM 1454 C C . GLY A 1 182 ? 17.197 -0.220 -5.003 1.00 64.88 182 GLY A C 1
ATOM 1455 O O . GLY A 1 182 ? 16.896 -0.139 -6.188 1.00 64.88 182 GLY A O 1
ATOM 1456 N N . GLY A 1 183 ? 16.827 -1.262 -4.250 1.00 74.00 183 GLY A N 1
ATOM 1457 C CA . GLY A 1 183 ? 15.816 -2.228 -4.691 1.00 74.00 183 GLY A CA 1
ATOM 1458 C C . GLY A 1 183 ? 14.500 -1.564 -5.125 1.00 74.00 183 GLY A C 1
ATOM 1459 O O . GLY A 1 183 ? 14.169 -0.453 -4.707 1.00 74.00 183 GLY A O 1
ATOM 1460 N N . GLU A 1 184 ? 13.747 -2.242 -5.982 1.00 81.81 184 GLU A N 1
ATOM 1461 C CA . GLU A 1 184 ? 12.424 -1.780 -6.397 1.00 81.81 184 GLU A CA 1
ATOM 1462 C C . GLU A 1 184 ? 11.368 -2.172 -5.363 1.00 81.81 184 GLU A C 1
ATOM 1464 O O . GLU A 1 184 ? 11.359 -3.293 -4.843 1.00 81.81 184 GLU A O 1
ATOM 1469 N N . VAL A 1 185 ? 10.459 -1.242 -5.088 1.00 86.38 185 VAL A N 1
ATOM 1470 C CA . VAL A 1 185 ? 9.182 -1.519 -4.435 1.00 86.38 185 VAL A CA 1
ATOM 1471 C C . VAL A 1 185 ? 8.104 -1.403 -5.463 1.00 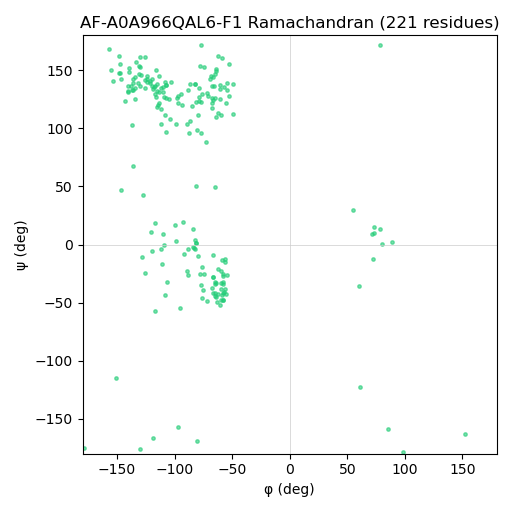86.38 185 VAL A C 1
ATOM 1473 O O . VAL A 1 185 ? 8.050 -0.426 -6.209 1.00 86.38 185 VAL A O 1
ATOM 1476 N N . SER A 1 186 ? 7.182 -2.343 -5.400 1.00 89.25 186 SER A N 1
ATOM 1477 C CA . SER A 1 186 ? 5.930 -2.218 -6.107 1.00 89.25 186 SER A CA 1
ATOM 1478 C C . SER A 1 186 ? 4.791 -2.658 -5.210 1.00 89.25 186 SER A C 1
ATOM 1480 O O . SER A 1 186 ? 4.873 -3.680 -4.520 1.00 89.25 186 SER A O 1
ATOM 1482 N N . PHE A 1 187 ? 3.734 -1.855 -5.170 1.00 92.25 187 PHE A N 1
ATOM 1483 C CA . PHE A 1 187 ? 2.561 -2.157 -4.368 1.00 92.25 187 PHE A CA 1
ATOM 1484 C C . PHE A 1 187 ? 1.278 -1.633 -5.003 1.00 92.25 187 PHE A C 1
ATOM 1486 O O . PHE A 1 187 ? 1.275 -0.760 -5.867 1.00 92.25 187 PHE A O 1
ATOM 1493 N N . LEU A 1 188 ? 0.165 -2.179 -4.544 1.00 93.50 188 LEU A N 1
ATOM 1494 C CA . LEU A 1 188 ? -1.180 -1.687 -4.818 1.00 93.50 188 LEU A CA 1
ATOM 1495 C C . LEU A 1 188 ? -1.930 -1.555 -3.496 1.00 93.50 188 LEU A C 1
ATOM 1497 O O . LEU A 1 188 ? -1.572 -2.184 -2.500 1.00 93.50 188 LEU A O 1
ATOM 1501 N N . VAL A 1 189 ? -3.002 -0.779 -3.511 1.00 94.94 189 VAL A N 1
ATOM 1502 C CA . VAL A 1 189 ? -3.899 -0.577 -2.377 1.00 94.94 189 VAL A CA 1
ATOM 1503 C C . VAL A 1 189 ? -5.296 -1.036 -2.763 1.00 94.94 189 VAL A C 1
ATOM 1505 O O . VAL A 1 189 ? -5.783 -0.734 -3.851 1.00 94.94 189 VAL A O 1
ATOM 1508 N N . ARG A 1 190 ? -5.956 -1.748 -1.858 1.00 94.31 190 ARG A N 1
ATOM 1509 C CA . ARG A 1 190 ? -7.349 -2.169 -1.972 1.00 94.31 190 ARG A CA 1
ATOM 1510 C C . ARG A 1 190 ? -8.133 -1.687 -0.774 1.00 94.31 190 ARG A C 1
ATOM 1512 O O . ARG A 1 190 ? -7.641 -1.716 0.352 1.00 94.31 190 ARG A O 1
ATOM 1519 N N . VAL A 1 191 ? -9.364 -1.288 -1.029 1.00 93.31 191 VAL A N 1
ATOM 1520 C CA . VAL A 1 191 ? -10.336 -0.926 -0.005 1.00 93.31 191 VAL A CA 1
ATOM 1521 C C . VAL A 1 191 ? -11.400 -2.013 0.024 1.00 93.31 191 VAL A C 1
ATOM 1523 O O . VAL A 1 191 ? -11.973 -2.358 -1.013 1.00 93.31 191 VAL A O 1
ATOM 1526 N N . VAL A 1 192 ? -11.648 -2.563 1.208 1.00 92.56 192 VAL A N 1
ATOM 1527 C CA . VAL A 1 192 ? -12.585 -3.660 1.446 1.00 92.56 192 VAL A CA 1
ATOM 1528 C C . VAL A 1 192 ? -13.702 -3.186 2.375 1.00 92.56 192 VAL A C 1
ATOM 1530 O O . VAL A 1 192 ? -13.471 -2.521 3.389 1.00 92.56 192 VAL A O 1
ATOM 1533 N N . ARG A 1 193 ? -14.941 -3.540 2.027 1.00 89.19 193 ARG A N 1
ATOM 1534 C CA . ARG A 1 193 ? -16.140 -3.238 2.814 1.00 89.19 193 ARG A CA 1
ATOM 1535 C C . ARG A 1 193 ? -17.090 -4.424 2.794 1.00 89.19 193 ARG A C 1
ATOM 1537 O O . ARG A 1 193 ? -17.345 -4.988 1.732 1.00 89.19 193 ARG A O 1
ATOM 1544 N N . GLY A 1 194 ? -17.596 -4.822 3.960 1.00 88.12 194 GLY A N 1
ATOM 1545 C CA . GLY A 1 194 ? -18.455 -6.007 4.076 1.00 88.12 194 GLY A CA 1
ATOM 1546 C C . GLY A 1 194 ? -17.818 -7.282 3.500 1.00 88.12 194 GLY A C 1
ATOM 1547 O O . GLY A 1 194 ? -18.525 -8.136 2.975 1.00 88.12 194 GLY A O 1
ATOM 1548 N N . GLY A 1 195 ? -16.484 -7.380 3.531 1.00 85.81 195 GLY A N 1
ATOM 1549 C CA . GLY A 1 195 ? -15.721 -8.506 2.981 1.00 85.81 195 GLY A CA 1
ATOM 1550 C C . GLY A 1 195 ? -15.502 -8.494 1.461 1.00 85.81 195 GLY A C 1
ATOM 1551 O O . GLY A 1 195 ? -14.853 -9.403 0.948 1.00 85.81 195 GLY A O 1
ATOM 1552 N N . ALA A 1 196 ? -15.992 -7.486 0.732 1.00 86.88 196 ALA A N 1
ATOM 1553 C CA . ALA A 1 196 ? -15.780 -7.344 -0.708 1.00 86.88 196 ALA A CA 1
ATOM 1554 C C . ALA A 1 196 ? -14.813 -6.194 -1.033 1.00 86.88 196 ALA A C 1
ATOM 1556 O O . ALA A 1 196 ? -14.879 -5.126 -0.426 1.00 86.88 196 ALA A O 1
ATOM 1557 N N . GLU A 1 197 ? -13.931 -6.405 -2.013 1.00 89.69 197 GLU A N 1
ATOM 1558 C CA . GLU A 1 197 ? -13.094 -5.347 -2.594 1.00 89.69 197 GLU A CA 1
ATOM 1559 C C . GLU A 1 197 ? -13.986 -4.361 -3.360 1.00 89.69 197 GLU A C 1
ATOM 1561 O O . GLU A 1 197 ? -14.655 -4.750 -4.319 1.00 89.69 197 GLU A O 1
ATOM 1566 N N . VAL A 1 198 ? -14.013 -3.102 -2.915 1.00 89.69 198 VAL A N 1
ATOM 1567 C CA . VAL A 1 198 ? -14.850 -2.038 -3.498 1.00 89.69 198 VAL A CA 1
ATOM 1568 C C . VAL A 1 198 ? -14.044 -1.035 -4.315 1.00 89.69 198 VAL A C 1
ATOM 1570 O O . VAL A 1 198 ? -14.549 -0.511 -5.303 1.00 89.69 198 VAL A O 1
ATOM 1573 N N . GLU A 1 199 ? -12.790 -0.783 -3.937 1.00 89.62 199 GLU A N 1
ATOM 1574 C CA . GLU A 1 199 ? -11.891 0.108 -4.670 1.00 89.62 199 GLU A CA 1
ATOM 1575 C C . GLU A 1 199 ? -10.479 -0.474 -4.721 1.00 89.62 199 GLU A C 1
ATOM 1577 O O . GLU A 1 199 ? -10.038 -1.190 -3.815 1.00 89.62 199 GLU A O 1
ATOM 1582 N N . ARG A 1 200 ? -9.753 -0.116 -5.780 1.00 89.25 200 ARG A N 1
ATOM 1583 C CA . ARG A 1 200 ? -8.375 -0.527 -6.032 1.00 89.25 200 ARG A CA 1
ATOM 1584 C C . ARG A 1 200 ? -7.578 0.641 -6.609 1.00 89.25 200 ARG A C 1
ATOM 1586 O O . ARG A 1 200 ? -8.045 1.327 -7.522 1.00 89.25 200 ARG A O 1
ATOM 1593 N N . TYR A 1 201 ? -6.363 0.819 -6.100 1.00 90.12 201 TYR A N 1
ATOM 1594 C CA . TYR A 1 201 ? -5.441 1.878 -6.487 1.00 90.12 201 TYR A CA 1
ATOM 1595 C C . TYR A 1 201 ? -4.024 1.331 -6.710 1.00 90.12 201 TYR A C 1
ATOM 1597 O O . TYR A 1 201 ? -3.458 0.733 -5.795 1.00 90.12 201 TYR A O 1
ATOM 1605 N N . PRO A 1 202 ? -3.414 1.569 -7.877 1.00 86.56 202 PRO A N 1
ATOM 1606 C CA . PRO A 1 202 ? -4.033 2.100 -9.094 1.00 86.56 202 PRO A CA 1
ATOM 1607 C C . PRO A 1 202 ? -5.126 1.173 -9.658 1.00 86.56 202 PRO A C 1
ATOM 1609 O O . PRO A 1 202 ? -5.159 -0.017 -9.326 1.00 86.56 202 PRO A O 1
ATOM 1612 N N . GLU A 1 203 ? -6.010 1.679 -10.528 1.00 79.75 203 GLU A N 1
ATOM 1613 C CA . GLU A 1 203 ? -6.990 0.831 -11.239 1.00 79.75 203 GLU A CA 1
ATOM 1614 C C . GLU A 1 203 ? -6.296 -0.280 -12.017 1.00 79.75 203 GLU A C 1
ATOM 1616 O O . GLU A 1 203 ? -6.778 -1.414 -12.084 1.00 79.75 203 GLU A O 1
ATOM 1621 N N . ARG A 1 204 ? -5.145 0.052 -12.603 1.00 75.94 204 ARG A N 1
ATOM 1622 C CA . ARG A 1 204 ? -4.320 -0.847 -13.402 1.00 75.94 204 ARG A CA 1
ATOM 1623 C C . ARG A 1 204 ? -2.855 -0.634 -13.050 1.00 75.94 204 ARG A C 1
ATOM 1625 O O . ARG A 1 204 ? -2.407 0.500 -12.963 1.00 75.94 204 ARG A O 1
ATOM 1632 N N . GLY A 1 205 ? -2.113 -1.728 -12.895 1.00 80.50 205 GLY A N 1
ATOM 1633 C CA . GLY A 1 205 ? -0.693 -1.674 -12.541 1.00 80.50 205 GLY A CA 1
ATOM 1634 C C . GLY A 1 205 ? -0.445 -1.565 -11.038 1.00 80.50 205 GLY A C 1
ATOM 1635 O O . GLY A 1 205 ? -1.294 -1.959 -10.227 1.00 80.50 205 GLY A O 1
ATOM 1636 N N . LEU A 1 206 ? 0.751 -1.082 -10.706 1.00 85.62 206 LEU A N 1
ATOM 1637 C CA . LEU A 1 206 ? 1.291 -0.923 -9.358 1.00 85.62 206 LEU A CA 1
ATOM 1638 C C . LEU A 1 206 ? 1.867 0.489 -9.205 1.00 85.62 206 LEU A C 1
ATOM 1640 O O . LEU A 1 206 ? 2.301 1.102 -10.176 1.00 85.62 206 LEU A O 1
ATOM 1644 N N . ILE A 1 207 ? 1.893 0.996 -7.977 1.00 88.94 207 ILE A N 1
ATOM 1645 C CA . ILE A 1 207 ? 2.766 2.114 -7.621 1.00 88.94 207 ILE A CA 1
ATOM 1646 C C . ILE A 1 207 ? 4.170 1.540 -7.474 1.00 88.94 207 ILE A C 1
ATOM 1648 O O . ILE A 1 207 ? 4.374 0.632 -6.666 1.00 88.94 207 ILE A O 1
ATOM 1652 N N . GLU A 1 208 ? 5.116 2.073 -8.242 1.00 87.44 208 GLU A N 1
ATOM 1653 C CA . GLU A 1 208 ? 6.485 1.567 -8.326 1.00 87.44 208 GLU A CA 1
ATOM 1654 C C . GLU A 1 208 ? 7.491 2.678 -8.039 1.00 87.44 208 GLU A C 1
ATOM 1656 O O . GLU A 1 208 ? 7.362 3.799 -8.538 1.00 87.44 208 GLU A O 1
ATOM 1661 N N . PHE A 1 209 ? 8.492 2.377 -7.215 1.00 85.00 209 PHE A N 1
ATOM 1662 C CA . PHE A 1 209 ? 9.582 3.299 -6.911 1.00 85.00 209 PHE A CA 1
ATOM 1663 C C . PHE A 1 209 ? 10.835 2.541 -6.463 1.00 85.00 209 PHE A C 1
ATOM 1665 O O . PHE A 1 209 ? 10.751 1.480 -5.844 1.00 85.00 209 PHE A O 1
ATOM 1672 N N . SER A 1 210 ? 12.014 3.102 -6.728 1.00 80.94 210 SER A N 1
ATOM 1673 C CA . SER A 1 210 ? 13.252 2.636 -6.098 1.00 80.94 210 SER A CA 1
ATOM 1674 C C . SER A 1 210 ? 13.301 3.150 -4.665 1.00 80.94 210 SER A C 1
ATOM 1676 O O . SER A 1 210 ? 13.105 4.341 -4.421 1.00 80.94 210 SER A O 1
ATOM 1678 N N . GLY A 1 211 ? 13.560 2.274 -3.704 1.00 67.19 211 GLY A N 1
ATOM 1679 C CA . GLY A 1 211 ? 13.703 2.699 -2.311 1.00 67.19 211 GLY A CA 1
ATOM 1680 C C . GLY A 1 211 ? 15.087 3.262 -2.022 1.00 67.19 211 GLY A C 1
ATOM 1681 O O . GLY A 1 211 ? 15.861 3.521 -2.947 1.00 67.19 211 GLY A O 1
ATOM 1682 N N . PRO A 1 212 ? 15.415 3.473 -0.738 1.00 60.91 212 PRO A N 1
ATOM 1683 C CA . PRO A 1 212 ? 16.564 4.275 -0.350 1.00 60.91 212 PRO A CA 1
ATOM 1684 C C . PRO A 1 212 ? 17.854 3.760 -0.993 1.00 60.91 212 PRO A C 1
ATOM 1686 O O . PRO A 1 212 ? 18.260 2.611 -0.798 1.00 60.91 212 PRO A O 1
ATOM 1689 N N . VAL A 1 213 ? 18.513 4.636 -1.749 1.00 58.12 213 VAL A N 1
ATOM 1690 C CA . VAL A 1 213 ? 19.930 4.516 -2.097 1.00 58.12 213 VAL A CA 1
ATOM 1691 C C . VAL A 1 213 ? 20.658 5.416 -1.107 1.00 58.12 213 VAL A C 1
ATOM 1693 O O . VAL A 1 213 ? 20.324 6.602 -1.049 1.00 58.12 213 VAL A O 1
ATOM 1696 N N . ARG A 1 214 ? 21.660 4.933 -0.352 1.00 53.12 214 ARG A N 1
ATOM 1697 C CA . ARG A 1 214 ? 22.416 5.814 0.570 1.00 53.12 214 ARG A CA 1
ATOM 1698 C C . ARG A 1 214 ? 23.053 7.023 -0.133 1.00 53.12 214 ARG A C 1
ATOM 1700 O O . ARG A 1 214 ? 23.446 7.975 0.524 1.00 53.12 214 ARG A O 1
ATOM 1707 N N . ALA A 1 215 ? 23.142 7.006 -1.463 1.00 44.88 215 ALA A N 1
ATOM 1708 C CA . ALA A 1 215 ? 23.702 8.076 -2.282 1.00 44.88 215 ALA A CA 1
ATOM 1709 C C . ALA A 1 215 ? 22.730 9.230 -2.628 1.00 44.88 215 ALA A C 1
ATOM 1711 O O . ALA A 1 215 ? 23.152 10.179 -3.294 1.00 44.88 215 ALA A O 1
ATOM 1712 N N . LEU A 1 216 ? 21.452 9.187 -2.225 1.00 43.84 216 LEU A N 1
ATOM 1713 C CA . LEU A 1 216 ? 20.474 10.219 -2.615 1.00 43.84 216 LEU A CA 1
ATOM 1714 C C . LEU A 1 216 ? 20.496 11.502 -1.763 1.00 43.84 216 LEU A C 1
ATOM 1716 O O . LEU A 1 216 ? 19.732 12.415 -2.057 1.00 43.84 216 LEU A O 1
ATOM 1720 N N . ASP A 1 217 ? 21.417 11.632 -0.804 1.00 41.47 217 ASP A N 1
ATOM 1721 C CA . ASP A 1 217 ? 21.667 12.905 -0.106 1.00 41.47 217 ASP A CA 1
ATOM 1722 C C . ASP A 1 217 ? 22.598 13.859 -0.882 1.00 41.47 217 ASP A C 1
ATOM 1724 O O . ASP A 1 217 ? 22.804 14.999 -0.472 1.00 41.47 217 ASP A O 1
ATOM 1728 N N . MET A 1 218 ? 23.150 13.448 -2.036 1.00 33.53 218 MET A N 1
ATOM 1729 C CA . MET A 1 218 ? 24.176 14.235 -2.741 1.00 33.53 218 MET A CA 1
ATOM 1730 C C . MET A 1 218 ? 23.851 14.686 -4.175 1.00 33.53 218 MET A C 1
ATOM 1732 O O . MET A 1 218 ? 24.744 15.190 -4.851 1.00 33.53 218 MET A O 1
ATOM 1736 N N . LYS A 1 219 ? 22.611 14.558 -4.668 1.00 36.31 219 LYS A N 1
ATOM 1737 C CA . LYS A 1 219 ? 22.269 14.992 -6.046 1.00 36.31 219 LYS A CA 1
ATOM 1738 C C . LYS A 1 219 ? 21.337 16.198 -6.181 1.00 36.31 219 LYS A C 1
ATOM 1740 O O . LYS A 1 219 ? 21.184 16.682 -7.294 1.00 36.31 219 LYS A O 1
ATOM 1745 N N . ASN A 1 220 ? 20.818 16.753 -5.084 1.00 36.09 220 ASN A N 1
ATOM 1746 C CA . ASN A 1 220 ? 19.969 17.957 -5.126 1.00 36.09 220 ASN A CA 1
ATOM 1747 C C . ASN A 1 220 ? 20.708 19.269 -4.785 1.00 36.09 220 ASN A C 1
ATOM 1749 O O . ASN A 1 220 ? 20.055 20.265 -4.492 1.00 36.09 220 ASN A O 1
ATOM 1753 N N . TRP A 1 221 ? 22.050 19.298 -4.818 1.00 33.44 221 TRP A N 1
ATOM 1754 C CA . TRP A 1 221 ? 22.839 20.504 -4.501 1.00 33.44 221 TRP A CA 1
ATOM 1755 C C . TRP A 1 221 ? 23.699 21.066 -5.643 1.00 33.44 221 TRP A C 1
ATOM 1757 O O . TRP A 1 221 ? 24.564 21.897 -5.382 1.00 33.44 221 TRP A O 1
ATOM 1767 N N . TYR A 1 222 ? 23.442 20.719 -6.907 1.00 29.47 222 TYR A N 1
ATOM 1768 C CA . TYR A 1 222 ? 24.047 21.458 -8.022 1.00 29.47 222 TYR A CA 1
ATOM 1769 C C . TYR A 1 222 ? 23.029 22.343 -8.751 1.00 29.47 222 TYR A C 1
ATOM 1771 O O . TYR A 1 222 ? 22.291 21.861 -9.601 1.00 29.47 222 TYR A O 1
ATOM 1779 N N . ILE A 1 223 ? 23.065 23.618 -8.328 1.00 37.06 223 ILE A N 1
ATOM 1780 C CA . ILE A 1 223 ? 22.929 24.899 -9.060 1.00 37.06 223 ILE A CA 1
ATOM 1781 C C . ILE A 1 223 ? 21.726 25.050 -9.996 1.00 37.06 223 ILE A C 1
ATOM 1783 O O . ILE A 1 223 ? 21.749 24.478 -11.106 1.00 37.06 223 ILE A O 1
#

Foldseek 3Di:
DCPDPVNDDPCLQVVQLVVLVVQQVVCVVVVFHRQPCSQARPDDDPDQAFAAQQDAADFDAADDGDPRRLVRWTKGAQVVLDDPPNDDDDFWGMWTWAHHPWKTKIFTAGPDPLAQWKWKFKPPPFTKIWIWGDDPPFTDIWIWGDPVSGDTDTDDWPKDWYDHRGIMIMTTPVSSVDDDAFTKIWIKMFGDHPRDTDDIPPSGHTNMDGHHDVPSVPDPPDD

Mean predicted aligned error: 10.57 Å